Protein AF-A0A0E3PPU1-F1 (afdb_monomer)

Secondary structure (DSSP, 8-state):
-PPPPHHHHHHHHHHHHHH--B-----SSPPPHHHHHHHHHHHHTS---GGGSS-SSS--EEEEEEETT-HHHHHHHHHHHHHHHHHHHHHHHHHHH-HHHHHHTHHHHHHHHHHHHHTS-TTSSSSSEEEEEEE---SS--HHHHHHHHHHHHHHHHHHTT--B---GGGGGGGG-HHHHHHHTS---

Sequence (189 aa):
MSAITPDQQNVLLDKILVERSSHRQFKPEFPPEEDIKGIIHAGLHAPFAAAAMGETENYFREFFVLKKGSKSLRAAASLIFEEVMATASNLERAMERDPELRTYARGFANRLAMIKKMGQVPGVGTAPYFIVVAERKGFPPIEQQALAHCLENMWLKATSLGLGFQLVSITVQMADNPAFCALLGFSPG

InterPro domains:
  IPR000415 Nitroreductase-like [G3DSA:3.40.109.10] (5-189)
  IPR000415 Nitroreductase-like [SSF55469] (15-187)
  IPR029479 Nitroreductase [PF00881] (18-185)
  IPR050627 Nitroreductase/BluB [PTHR23026] (10-185)

Foldseek 3Di:
DDDQDPVNVVVLLVVLVVLQDADQAADQDDDDPVLVVQLQVLLVPFDDDVVQVVDPPDPFKDKDKDFQPDPLLVLLFVLLLVLLVVVLVVLVVVCVVDVVSCVVCVVVNVQSVVCVVVVTQGPRSNYRIDMDMDGDQGVVRCVVVSSVRSVVSSSSSCSSVVHHDHDRPSVVSCLQPQSNCVSVPHGRD

Structure (mmCIF, N/CA/C/O backbone):
data_AF-A0A0E3PPU1-F1
#
_entry.id   AF-A0A0E3PPU1-F1
#
loop_
_atom_site.group_PDB
_atom_site.id
_atom_site.type_symbol
_atom_site.label_atom_id
_atom_site.label_alt_id
_atom_site.label_comp_id
_atom_site.label_asym_id
_atom_site.label_entity_id
_atom_site.label_seq_id
_atom_site.pdbx_PDB_ins_code
_atom_site.Cartn_x
_atom_site.Cartn_y
_atom_site.Cartn_z
_atom_site.occupancy
_atom_site.B_iso_or_equiv
_atom_site.auth_seq_id
_atom_site.auth_comp_id
_atom_site.auth_asym_id
_atom_site.auth_atom_id
_atom_site.pdbx_PDB_model_num
ATOM 1 N N . MET A 1 1 ? -13.526 2.274 35.752 1.00 52.66 1 MET A N 1
ATOM 2 C CA . MET A 1 1 ? -12.638 1.366 34.994 1.00 52.66 1 MET A CA 1
ATOM 3 C C . MET A 1 1 ? -11.277 1.414 35.669 1.00 52.66 1 MET A C 1
ATOM 5 O O . MET A 1 1 ? -10.811 2.519 35.915 1.00 52.66 1 MET A O 1
ATOM 9 N N . SER A 1 2 ? -10.697 0.279 36.067 1.00 71.38 2 SER A N 1
ATOM 10 C CA . SER A 1 2 ? -9.341 0.254 36.639 1.00 71.38 2 SER A CA 1
ATOM 11 C C . SER A 1 2 ? -8.329 0.659 35.567 1.00 71.38 2 SER A C 1
ATOM 13 O O . SER A 1 2 ? -8.445 0.206 34.428 1.00 71.38 2 SER A O 1
ATOM 15 N N . ALA A 1 3 ? -7.364 1.511 35.913 1.00 80.62 3 ALA A N 1
ATOM 16 C CA . ALA A 1 3 ? -6.286 1.872 35.000 1.00 80.62 3 ALA A CA 1
ATOM 17 C C . ALA A 1 3 ? -5.493 0.615 34.603 1.00 80.62 3 ALA A C 1
ATOM 19 O O . ALA A 1 3 ? -5.193 -0.220 35.456 1.00 80.62 3 ALA A O 1
ATOM 20 N N . ILE A 1 4 ? -5.193 0.476 33.312 1.00 82.81 4 ILE A N 1
ATOM 21 C CA . ILE A 1 4 ? -4.370 -0.621 32.791 1.00 82.81 4 ILE A CA 1
ATOM 22 C C . ILE A 1 4 ? -2.946 -0.427 33.326 1.00 82.81 4 ILE A C 1
ATOM 24 O O . ILE A 1 4 ? -2.407 0.678 33.240 1.00 82.81 4 ILE A O 1
ATOM 28 N N . THR A 1 5 ? -2.345 -1.472 33.893 1.00 91.56 5 THR A N 1
ATOM 29 C CA . THR A 1 5 ? -0.960 -1.402 34.383 1.00 91.56 5 THR A CA 1
ATOM 30 C C . THR A 1 5 ? 0.039 -1.416 33.217 1.00 91.56 5 THR A C 1
ATOM 32 O O . THR A 1 5 ? -0.287 -1.934 32.146 1.00 91.56 5 THR A O 1
ATOM 35 N N . PRO A 1 6 ? 1.273 -0.907 33.397 1.00 91.00 6 PRO A N 1
ATOM 36 C CA . PRO A 1 6 ? 2.314 -1.003 32.370 1.00 91.00 6 PRO A CA 1
ATOM 37 C C . PRO A 1 6 ? 2.551 -2.440 31.876 1.00 91.00 6 PRO A C 1
ATOM 39 O O . PRO A 1 6 ? 2.640 -2.670 30.673 1.00 91.00 6 PRO A O 1
ATOM 42 N N . ASP A 1 7 ? 2.542 -3.423 32.781 1.00 92.81 7 ASP A N 1
ATOM 43 C CA . ASP A 1 7 ? 2.707 -4.838 32.419 1.00 92.81 7 ASP A CA 1
ATOM 44 C C . ASP A 1 7 ? 1.564 -5.344 31.530 1.00 92.81 7 ASP A C 1
ATOM 46 O O . ASP A 1 7 ? 1.790 -6.047 30.546 1.00 92.81 7 ASP A O 1
ATOM 50 N N . GLN A 1 8 ? 0.326 -4.947 31.837 1.00 92.12 8 GLN A N 1
ATOM 51 C CA . GLN A 1 8 ? -0.834 -5.290 31.015 1.00 92.12 8 GLN A CA 1
ATOM 52 C C . GLN A 1 8 ? -0.754 -4.641 29.628 1.00 92.12 8 GLN A C 1
ATOM 54 O O . GLN A 1 8 ? -1.112 -5.279 28.640 1.00 92.12 8 GLN A O 1
ATOM 59 N N . GLN A 1 9 ? -0.266 -3.400 29.532 1.00 92.44 9 GLN A N 1
ATOM 60 C CA . GLN A 1 9 ? -0.042 -2.736 28.244 1.00 92.44 9 GLN A CA 1
ATOM 61 C C . GLN A 1 9 ? 1.020 -3.465 27.414 1.00 92.44 9 GLN A C 1
ATOM 63 O O . GLN A 1 9 ? 0.807 -3.681 26.221 1.00 92.44 9 GLN A O 1
ATOM 68 N N . ASN A 1 10 ? 2.120 -3.888 28.043 1.00 94.62 10 ASN A N 1
ATOM 69 C CA . ASN A 1 10 ? 3.193 -4.597 27.353 1.00 94.62 10 ASN A CA 1
ATOM 70 C C . ASN A 1 10 ? 2.726 -5.955 26.807 1.00 94.62 10 ASN A C 1
ATOM 72 O O . ASN A 1 10 ? 2.930 -6.246 25.634 1.00 94.62 10 ASN A O 1
ATOM 76 N N . VAL A 1 11 ? 1.997 -6.741 27.608 1.00 96.44 11 VAL A N 1
ATOM 77 C CA . VAL A 1 11 ? 1.435 -8.032 27.165 1.00 96.44 11 VAL A CA 1
ATOM 78 C C . VAL A 1 11 ? 0.474 -7.863 25.982 1.00 96.44 11 VAL A C 1
ATOM 80 O O . VAL A 1 11 ? 0.468 -8.680 25.059 1.00 96.44 11 VAL A O 1
ATOM 83 N N . LEU A 1 12 ? -0.346 -6.807 25.989 1.00 95.75 12 LEU A N 1
ATOM 84 C CA . LEU A 1 12 ? -1.247 -6.512 24.872 1.00 95.75 12 LEU A CA 1
ATOM 85 C C . LEU A 1 12 ? -0.476 -6.142 23.602 1.00 95.75 12 LEU A C 1
ATOM 87 O O . LEU A 1 12 ? -0.841 -6.599 22.519 1.00 95.75 12 LEU A O 1
ATOM 91 N N . LEU A 1 13 ? 0.582 -5.340 23.729 1.00 96.12 13 LEU A N 1
ATOM 92 C CA . LEU A 1 13 ? 1.433 -4.979 22.600 1.00 96.12 13 LEU A CA 1
ATOM 93 C C . LEU A 1 13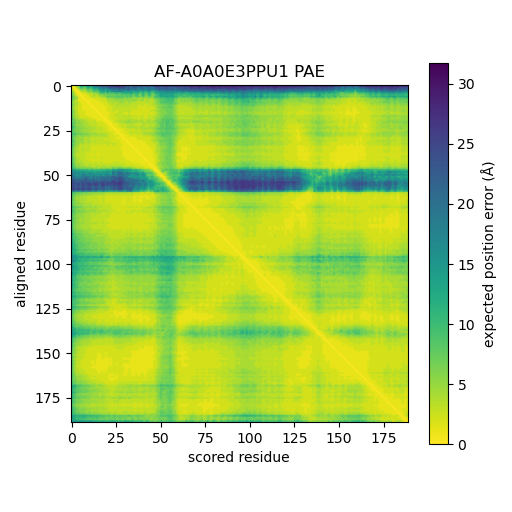 ? 2.139 -6.210 22.018 1.00 96.12 13 LEU A C 1
ATOM 95 O O . LEU A 1 13 ? 2.054 -6.431 20.811 1.00 96.12 13 LEU A O 1
ATOM 99 N N . ASP A 1 14 ? 2.758 -7.038 22.861 1.00 97.44 14 ASP A N 1
ATOM 100 C CA . ASP A 1 14 ? 3.439 -8.270 22.443 1.00 97.44 14 ASP A CA 1
ATOM 101 C C . ASP A 1 14 ? 2.493 -9.192 21.670 1.00 97.44 14 ASP A C 1
ATOM 103 O O . ASP A 1 14 ? 2.838 -9.716 20.607 1.00 97.44 14 ASP A O 1
ATOM 107 N N . LYS A 1 15 ? 1.254 -9.329 22.153 1.00 97.19 15 LYS A N 1
ATOM 108 C CA . LYS A 1 15 ? 0.218 -10.095 21.461 1.00 97.19 15 LYS A CA 1
ATOM 109 C C . LYS A 1 15 ? -0.058 -9.543 20.059 1.00 97.19 15 LYS A C 1
ATOM 111 O O . LYS A 1 15 ? -0.052 -10.309 19.099 1.00 97.19 15 LYS A O 1
ATOM 116 N N . ILE A 1 16 ? -0.272 -8.231 19.926 1.00 97.88 16 ILE A N 1
ATOM 117 C CA . ILE A 1 16 ? -0.548 -7.591 18.627 1.00 97.88 16 ILE A CA 1
ATOM 118 C C . ILE A 1 16 ? 0.629 -7.792 17.665 1.00 97.88 16 ILE A C 1
ATOM 120 O O . ILE A 1 16 ? 0.414 -8.113 16.497 1.00 97.88 16 ILE A O 1
ATOM 124 N N . LEU A 1 17 ? 1.865 -7.637 18.145 1.00 96.94 17 LEU A N 1
ATOM 125 C CA . LEU A 1 17 ? 3.071 -7.799 17.330 1.00 96.94 17 LEU A CA 1
ATOM 126 C C . LEU A 1 17 ? 3.214 -9.224 16.779 1.00 96.94 17 LEU A C 1
ATOM 128 O O . LEU A 1 17 ? 3.618 -9.388 15.627 1.00 96.94 17 LEU A O 1
ATOM 132 N N . VAL A 1 18 ? 2.865 -10.237 17.578 1.00 96.31 18 VAL A N 1
ATOM 133 C CA . VAL A 1 18 ? 2.937 -11.655 17.188 1.00 96.31 18 VAL A CA 1
ATOM 134 C C . VAL A 1 18 ? 1.778 -12.065 16.277 1.00 96.31 18 VAL A C 1
ATOM 136 O O . VAL A 1 18 ? 1.980 -12.829 15.334 1.00 96.31 18 VAL A O 1
ATOM 139 N N . GLU A 1 19 ? 0.564 -11.573 16.531 1.00 96.38 19 GLU A N 1
ATOM 140 C CA . GLU A 1 19 ? -0.623 -11.908 15.731 1.00 96.38 19 GLU A CA 1
ATOM 141 C C . GLU A 1 19 ? -0.640 -11.207 14.364 1.00 96.38 19 GLU A C 1
ATOM 143 O O . GLU A 1 19 ? -1.280 -11.689 13.422 1.00 96.38 19 GLU A O 1
ATOM 148 N N . ARG A 1 20 ? 0.083 -10.088 14.227 1.00 95.06 20 ARG A N 1
ATOM 149 C CA . ARG A 1 20 ? 0.193 -9.335 12.976 1.00 95.06 20 ARG A CA 1
ATOM 150 C C . ARG A 1 20 ? 0.752 -10.224 11.865 1.00 95.06 20 ARG A C 1
ATOM 152 O O . ARG A 1 20 ? 1.915 -10.623 11.868 1.00 95.06 20 ARG A O 1
ATOM 159 N N . SER A 1 21 ? -0.058 -10.461 10.838 1.00 94.38 21 SER A N 1
ATOM 160 C CA . SER A 1 21 ? 0.351 -11.239 9.669 1.00 94.38 21 SER A CA 1
ATOM 161 C C . SER A 1 21 ? -0.197 -10.654 8.369 1.00 94.38 21 SER A C 1
ATOM 163 O O . SER A 1 21 ? -1.103 -9.819 8.365 1.00 94.38 21 SER A O 1
ATOM 165 N N . SER A 1 22 ? 0.410 -11.028 7.236 1.00 92.62 22 SER A N 1
ATOM 166 C CA . SER A 1 22 ? -0.055 -10.595 5.911 1.00 92.62 22 SER A CA 1
ATOM 167 C C . SER A 1 22 ? -1.212 -11.471 5.457 1.00 92.62 22 SER A C 1
ATOM 169 O O . SER A 1 22 ? -1.003 -12.611 5.030 1.00 92.62 22 SER A O 1
ATOM 171 N N . HIS A 1 23 ? -2.419 -10.918 5.471 1.00 93.50 23 HIS A N 1
ATOM 172 C CA . HIS A 1 23 ? -3.605 -11.608 4.977 1.00 93.50 23 HIS A CA 1
ATOM 173 C C . HIS A 1 23 ? -3.721 -11.419 3.463 1.00 93.50 23 HIS A C 1
ATOM 175 O O . HIS A 1 23 ? -3.513 -10.327 2.953 1.00 93.50 23 HIS A O 1
ATOM 181 N N . ARG A 1 24 ? -4.020 -12.488 2.719 1.00 91.56 24 ARG A N 1
ATOM 182 C CA . ARG A 1 24 ? -4.156 -12.446 1.243 1.00 91.56 24 ARG A CA 1
ATOM 183 C C . ARG A 1 24 ? -5.519 -12.920 0.746 1.00 91.56 24 ARG A C 1
ATOM 185 O O . ARG A 1 24 ? -5.769 -12.964 -0.454 1.00 91.56 24 ARG A O 1
ATOM 192 N N . GLN A 1 25 ? -6.390 -13.292 1.675 1.00 92.56 25 GLN A N 1
ATOM 193 C CA . GLN A 1 25 ? -7.774 -13.661 1.430 1.00 92.56 25 GLN A CA 1
ATOM 194 C C . GLN A 1 25 ? -8.627 -12.872 2.411 1.00 92.56 25 GLN A C 1
ATOM 196 O O . GLN A 1 25 ? -8.319 -12.814 3.601 1.00 92.56 25 GLN A O 1
ATOM 201 N N . PHE A 1 26 ? -9.673 -12.248 1.889 1.00 94.81 26 PHE A N 1
ATOM 202 C CA . PHE A 1 26 ? -10.530 -11.347 2.638 1.00 94.81 26 PHE A CA 1
ATOM 203 C C . PHE A 1 26 ? -11.970 -11.777 2.449 1.00 94.81 26 PHE A C 1
ATOM 205 O O . PHE A 1 26 ? -12.378 -12.134 1.340 1.00 94.81 26 PHE A O 1
ATOM 212 N N . LYS A 1 27 ? -12.735 -11.726 3.536 1.00 95.00 27 LYS A N 1
ATOM 213 C CA . LYS A 1 27 ? -14.174 -11.924 3.455 1.00 95.00 27 LYS A CA 1
ATOM 214 C C . LYS A 1 27 ? -14.830 -10.721 2.747 1.00 95.00 27 LYS A C 1
ATOM 216 O O . LYS A 1 27 ? -14.224 -9.644 2.700 1.00 95.00 27 LYS A O 1
ATOM 221 N N . PRO A 1 28 ? -16.010 -10.888 2.127 1.00 93.94 28 PRO A N 1
ATOM 222 C CA . PRO A 1 28 ? -16.649 -9.814 1.371 1.00 93.94 28 PRO A CA 1
ATOM 223 C C . PRO A 1 28 ? -17.305 -8.748 2.258 1.00 93.94 28 PRO A C 1
ATOM 225 O O . PRO A 1 28 ? -17.619 -7.673 1.746 1.00 93.94 28 PRO A O 1
ATOM 228 N N . GLU A 1 29 ? -17.531 -9.024 3.545 1.00 96.31 29 GLU A N 1
ATOM 229 C CA . GLU A 1 29 ? -18.193 -8.092 4.452 1.00 96.31 29 GLU A CA 1
ATOM 230 C C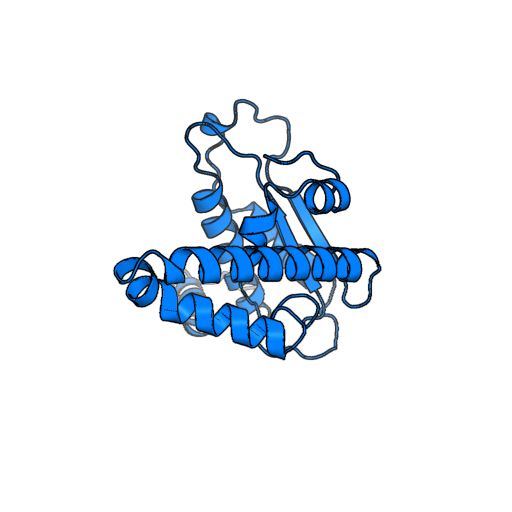 . GLU A 1 29 ? -17.316 -6.866 4.712 1.00 96.31 29 GLU A C 1
ATOM 232 O O . GLU A 1 29 ? -16.117 -6.967 4.978 1.00 96.31 29 GLU A O 1
ATOM 237 N N . PHE A 1 30 ? -17.931 -5.688 4.647 1.00 97.31 30 PHE A N 1
ATOM 238 C CA . PHE A 1 30 ? -17.247 -4.445 4.965 1.00 97.31 30 PHE A CA 1
ATOM 239 C C . PHE A 1 30 ? -17.131 -4.301 6.486 1.00 97.31 30 PHE A C 1
ATOM 241 O O . PHE A 1 30 ? -18.153 -4.404 7.169 1.00 97.31 30 PHE A O 1
ATOM 248 N N . PRO A 1 31 ? -15.931 -4.026 7.029 1.00 97.19 31 PRO A N 1
ATOM 249 C CA . PRO A 1 31 ? -15.815 -3.631 8.424 1.00 97.19 31 PRO A CA 1
ATOM 250 C C . PRO A 1 31 ? -16.541 -2.296 8.672 1.00 97.19 31 PRO A C 1
ATOM 252 O O . PRO A 1 31 ? -16.720 -1.508 7.728 1.00 97.19 31 PRO A O 1
ATOM 255 N N . PRO A 1 32 ? -16.942 -2.027 9.928 1.00 97.50 32 PRO A N 1
ATOM 256 C CA . PRO A 1 32 ? -17.478 -0.739 10.349 1.00 97.50 32 PRO A CA 1
ATOM 257 C C . PRO A 1 32 ? -16.617 0.437 9.879 1.00 97.50 32 PRO A C 1
ATOM 259 O O . PRO A 1 32 ? -15.389 0.377 9.880 1.00 97.50 32 PRO A O 1
ATOM 262 N N . GLU A 1 33 ? -17.258 1.543 9.503 1.00 96.38 33 GLU A N 1
ATOM 263 C CA . GLU A 1 33 ? -16.537 2.739 9.052 1.00 96.38 33 GLU A CA 1
ATOM 264 C C . GLU A 1 33 ? -15.619 3.309 10.145 1.00 96.38 33 GLU A C 1
ATOM 266 O O . GLU A 1 33 ? -14.515 3.762 9.852 1.00 96.38 33 GLU A O 1
ATOM 271 N N . GLU A 1 34 ? -16.042 3.220 11.407 1.00 97.75 34 GLU A N 1
ATOM 272 C CA . GLU A 1 34 ? -15.254 3.651 12.566 1.00 97.75 34 GLU A CA 1
ATOM 273 C C . GLU A 1 34 ? -13.958 2.847 12.734 1.00 97.75 34 GLU A C 1
ATOM 275 O O . GLU A 1 34 ? -12.934 3.411 13.120 1.00 97.75 34 GLU A O 1
ATOM 280 N N . ASP A 1 35 ? -13.948 1.568 12.352 1.00 98.25 35 ASP A N 1
ATOM 281 C CA . ASP A 1 35 ? -12.727 0.758 12.364 1.00 98.25 35 ASP A CA 1
ATOM 282 C C . ASP A 1 35 ? -11.739 1.251 11.301 1.00 98.25 35 ASP A C 1
ATOM 284 O O . ASP A 1 35 ? -10.543 1.384 11.569 1.00 98.25 35 ASP A O 1
ATOM 288 N N . ILE A 1 36 ? -12.236 1.602 10.108 1.00 98.25 36 ILE A N 1
ATOM 289 C CA . ILE A 1 36 ? -11.414 2.174 9.032 1.00 98.25 36 ILE A CA 1
ATOM 290 C C . ILE A 1 36 ? -10.860 3.543 9.431 1.00 98.25 36 ILE A C 1
ATOM 292 O O . ILE A 1 36 ? -9.666 3.791 9.252 1.00 98.25 36 ILE A O 1
ATOM 296 N N . LYS A 1 37 ? -11.683 4.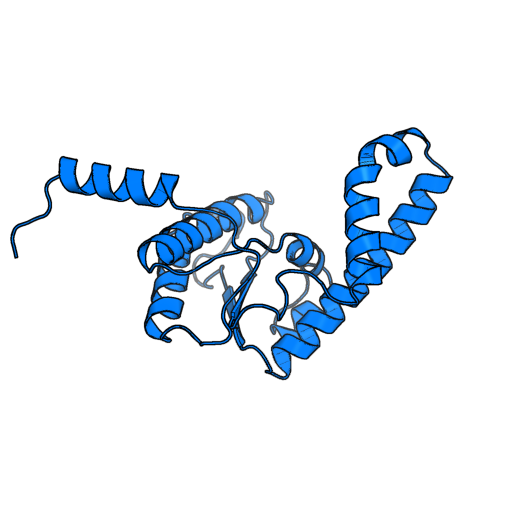412 10.030 1.00 97.69 37 LYS A N 1
ATOM 297 C CA . LYS A 1 37 ? -11.225 5.693 10.593 1.00 97.69 37 LYS A CA 1
ATOM 298 C C . LYS A 1 37 ? -10.171 5.476 11.673 1.00 97.69 37 LYS A C 1
ATOM 300 O O . LYS A 1 37 ? -9.146 6.148 11.662 1.00 97.69 37 LYS A O 1
ATOM 305 N N . GLY A 1 38 ? -10.378 4.502 12.559 1.00 97.75 38 GLY A N 1
ATOM 306 C CA . GLY A 1 38 ? -9.420 4.133 13.596 1.00 97.75 38 GLY A CA 1
ATOM 307 C C . GLY A 1 38 ? -8.067 3.701 13.028 1.00 97.75 38 GLY A C 1
ATOM 308 O O . GLY A 1 38 ? -7.033 4.121 13.546 1.00 97.75 38 GLY A O 1
ATOM 309 N N . ILE A 1 39 ? -8.062 2.908 11.951 1.00 98.44 39 ILE A N 1
ATOM 310 C CA . ILE A 1 39 ? -6.843 2.512 11.228 1.00 98.44 39 ILE A CA 1
ATOM 311 C C . ILE A 1 39 ? -6.140 3.739 10.637 1.00 98.44 39 ILE A C 1
ATOM 313 O O . ILE A 1 39 ? -4.938 3.900 10.838 1.00 98.44 39 ILE A O 1
ATOM 317 N N . ILE A 1 40 ? -6.876 4.621 9.955 1.00 97.38 40 ILE A N 1
ATOM 318 C CA . ILE A 1 40 ? -6.320 5.852 9.370 1.00 97.38 40 ILE A CA 1
ATOM 319 C C . ILE A 1 40 ? -5.720 6.741 10.462 1.00 97.38 40 ILE A C 1
ATOM 321 O O . ILE A 1 40 ? -4.570 7.155 10.344 1.00 97.38 40 ILE A O 1
ATOM 325 N N . HIS A 1 41 ? -6.441 6.965 11.563 1.00 95.69 41 HIS A N 1
ATOM 326 C CA . HIS A 1 41 ? -5.952 7.746 12.700 1.00 95.69 41 HIS A CA 1
ATOM 327 C C . HIS A 1 41 ? -4.666 7.164 13.301 1.00 95.69 41 HIS A C 1
ATOM 329 O O . HIS A 1 41 ? -3.751 7.919 13.616 1.00 95.69 41 HIS A O 1
ATOM 335 N N . ALA A 1 42 ? -4.534 5.838 13.405 1.00 96.75 42 ALA A N 1
ATOM 336 C CA . ALA A 1 42 ? -3.274 5.229 13.836 1.00 96.75 42 ALA A CA 1
ATOM 337 C C . ALA A 1 42 ? -2.116 5.573 12.881 1.00 96.75 42 ALA A C 1
ATOM 339 O O . ALA A 1 42 ? -1.022 5.924 13.332 1.00 96.75 42 ALA A O 1
ATOM 340 N N . GLY A 1 43 ? -2.369 5.546 11.569 1.00 95.31 43 GLY A N 1
ATOM 341 C CA . GLY A 1 43 ? -1.416 5.989 10.552 1.00 95.31 43 GLY A CA 1
ATOM 342 C C . GLY A 1 43 ? -1.037 7.471 10.666 1.00 95.31 43 GLY A C 1
ATOM 343 O O . GLY A 1 43 ? 0.111 7.827 10.402 1.00 95.31 43 GLY A O 1
ATOM 344 N N . LEU A 1 44 ? -1.956 8.337 11.101 1.00 91.00 44 LEU A N 1
ATOM 345 C CA . LEU A 1 44 ? -1.691 9.765 11.337 1.00 91.00 44 LEU A CA 1
ATOM 346 C C . LEU A 1 44 ? -0.744 10.023 12.509 1.00 91.00 44 LEU A C 1
ATOM 348 O O . LEU A 1 44 ? -0.021 11.013 12.497 1.00 91.00 44 LEU A O 1
ATOM 352 N N . HIS A 1 45 ? -0.703 9.126 13.492 1.00 90.75 45 HIS A N 1
ATOM 353 C CA . HIS A 1 45 ? 0.221 9.235 14.622 1.00 90.75 45 HIS A CA 1
ATOM 354 C C . HIS A 1 45 ? 1.664 8.839 14.283 1.00 90.75 45 HIS A C 1
ATOM 356 O O . HIS A 1 45 ? 2.547 8.994 15.126 1.00 90.75 45 HIS A O 1
ATOM 362 N N . ALA A 1 46 ? 1.924 8.306 13.086 1.00 91.25 46 ALA A N 1
ATOM 363 C CA . ALA A 1 46 ? 3.280 7.956 12.691 1.00 91.25 46 ALA A CA 1
ATOM 364 C C . ALA A 1 46 ? 4.140 9.210 12.475 1.00 91.25 46 ALA A C 1
ATOM 366 O O . ALA A 1 46 ? 3.650 10.184 11.890 1.00 91.25 46 ALA A O 1
ATOM 367 N N . PRO A 1 47 ? 5.423 9.175 12.886 1.00 83.25 47 PRO A N 1
ATOM 368 C CA . PRO A 1 47 ? 6.334 10.293 12.704 1.00 83.25 47 PRO A CA 1
ATOM 369 C C . PRO A 1 47 ? 6.497 10.648 11.223 1.00 83.25 47 PRO A C 1
ATOM 371 O O . PRO A 1 47 ? 6.305 9.829 10.321 1.00 83.25 47 PRO A O 1
ATOM 374 N N . PHE A 1 48 ? 6.880 11.897 10.994 1.00 75.12 48 PHE A N 1
ATOM 375 C CA . PHE A 1 48 ? 7.154 12.454 9.680 1.00 75.12 48 PHE A CA 1
ATOM 376 C C . PHE A 1 48 ? 8.278 13.471 9.795 1.00 75.12 48 PHE A C 1
ATOM 378 O O . PHE A 1 48 ? 8.335 14.218 10.774 1.00 75.12 48 PHE A O 1
ATOM 385 N N . ALA A 1 49 ? 9.170 13.526 8.807 1.00 65.56 49 ALA A N 1
ATOM 386 C CA . ALA A 1 49 ? 10.239 14.516 8.820 1.00 65.56 49 ALA A CA 1
ATOM 387 C C . ALA A 1 49 ? 9.841 15.764 8.025 1.00 65.56 49 ALA A C 1
ATOM 389 O O . ALA A 1 49 ? 10.270 16.001 6.898 1.00 65.56 49 ALA A O 1
ATOM 390 N N . ALA A 1 50 ? 9.051 16.601 8.700 1.00 63.53 50 ALA A N 1
ATOM 391 C CA . ALA A 1 50 ? 8.565 17.891 8.213 1.00 63.53 50 ALA A CA 1
ATOM 392 C C . ALA A 1 50 ? 9.668 18.811 7.666 1.00 63.53 50 ALA A C 1
ATOM 394 O O . ALA A 1 50 ? 9.430 19.570 6.731 1.00 63.53 50 ALA A O 1
ATOM 395 N N . ALA A 1 51 ? 10.893 18.699 8.187 1.00 59.34 51 ALA A N 1
ATOM 396 C CA . ALA A 1 51 ? 12.037 19.474 7.712 1.00 59.34 51 ALA A CA 1
ATOM 397 C C . ALA A 1 51 ? 12.410 19.197 6.241 1.00 59.34 51 ALA A C 1
ATOM 399 O O . ALA A 1 51 ? 12.935 20.087 5.582 1.00 59.34 51 ALA A O 1
ATOM 400 N N . ALA A 1 52 ? 12.121 18.002 5.710 1.00 58.12 52 ALA A N 1
ATOM 401 C CA . ALA A 1 52 ? 12.408 17.645 4.315 1.00 58.12 52 ALA A CA 1
ATOM 402 C C . ALA A 1 52 ? 11.357 18.176 3.318 1.00 58.12 52 ALA A C 1
ATOM 404 O O . ALA A 1 52 ? 11.526 18.029 2.108 1.00 58.12 52 ALA A O 1
ATOM 405 N N . MET A 1 53 ? 10.268 18.762 3.827 1.00 56.94 53 MET A N 1
ATOM 406 C CA . MET A 1 53 ? 9.047 19.066 3.074 1.00 56.94 53 MET A CA 1
ATOM 407 C C . MET A 1 53 ? 8.682 20.557 3.057 1.00 56.94 53 MET A C 1
ATOM 409 O O . MET A 1 53 ? 7.719 20.942 2.401 1.00 56.94 53 MET A O 1
ATOM 413 N N . GLY A 1 54 ? 9.481 21.406 3.717 1.00 51.53 54 GLY A N 1
ATOM 414 C CA . GLY A 1 54 ? 9.481 22.868 3.568 1.00 51.53 54 GLY A CA 1
ATOM 415 C C . GLY A 1 54 ? 8.301 23.625 4.191 1.00 51.53 54 GLY A C 1
ATOM 416 O O . GLY A 1 54 ? 8.484 24.771 4.591 1.00 51.53 54 GLY A O 1
ATOM 417 N N . GLU A 1 55 ? 7.128 23.005 4.334 1.00 55.97 55 GLU A N 1
ATOM 418 C CA . GLU A 1 55 ? 5.915 23.638 4.866 1.00 55.97 55 GLU A CA 1
ATOM 419 C C . GLU A 1 55 ? 5.168 22.709 5.836 1.00 55.97 55 GLU A C 1
ATOM 421 O O . GLU A 1 55 ? 4.953 21.530 5.562 1.00 55.97 55 GLU A O 1
ATOM 426 N N . THR A 1 56 ? 4.752 23.249 6.985 1.00 53.34 56 THR A N 1
ATOM 427 C CA . THR A 1 56 ? 3.969 22.537 8.016 1.00 53.34 56 THR A CA 1
ATOM 428 C C . THR A 1 56 ? 2.465 22.786 7.916 1.00 53.34 56 THR A C 1
ATOM 430 O O . THR A 1 56 ? 1.699 22.157 8.643 1.00 53.34 56 THR A O 1
ATOM 433 N N . GLU A 1 57 ? 2.035 23.725 7.069 1.00 54.56 57 GLU A N 1
ATOM 434 C CA . GLU A 1 57 ? 0.636 24.177 7.012 1.00 54.56 57 GLU A CA 1
ATOM 435 C C . GLU A 1 57 ? -0.245 23.321 6.096 1.00 54.56 57 GLU A C 1
ATOM 437 O O . GLU A 1 57 ? -1.452 23.230 6.313 1.00 54.56 57 GLU A O 1
ATOM 442 N N . ASN A 1 58 ? 0.350 22.622 5.129 1.00 55.41 58 ASN A N 1
ATOM 443 C CA . ASN A 1 58 ? -0.357 21.665 4.290 1.00 55.41 58 ASN A CA 1
ATOM 444 C C . ASN A 1 58 ? -0.105 20.257 4.823 1.00 55.41 58 ASN A C 1
ATOM 446 O O . ASN A 1 58 ? 1.019 19.758 4.812 1.00 55.41 58 ASN A O 1
ATOM 450 N N . TYR A 1 59 ? -1.165 19.627 5.321 1.00 57.47 59 TYR A N 1
ATOM 451 C CA . TYR A 1 59 ? -1.141 18.245 5.783 1.00 57.47 59 TYR A CA 1
ATOM 452 C C . TYR A 1 59 ? -0.534 17.352 4.687 1.00 57.47 59 TYR A C 1
ATOM 454 O O . TYR A 1 59 ? -1.086 17.228 3.601 1.00 57.47 59 TYR A O 1
ATOM 462 N N . PHE A 1 60 ? 0.646 16.789 4.949 1.00 73.44 60 PHE A N 1
ATOM 463 C CA . PHE A 1 60 ? 1.497 16.174 3.921 1.00 73.44 60 PHE A CA 1
ATOM 464 C C . PHE A 1 60 ? 1.044 14.770 3.499 1.00 73.44 60 PHE A C 1
ATOM 466 O O . PHE A 1 60 ? 1.409 14.307 2.418 1.00 73.44 60 PHE A O 1
ATOM 473 N N . ARG A 1 61 ? 0.309 14.078 4.381 1.00 87.69 61 ARG A N 1
ATOM 474 C CA . ARG A 1 61 ? -0.107 12.687 4.204 1.00 87.69 61 ARG A CA 1
ATOM 475 C C . ARG A 1 61 ? -1.583 12.615 3.881 1.00 87.69 61 ARG A C 1
ATOM 477 O O . ARG A 1 61 ? -2.426 12.972 4.705 1.00 87.69 61 ARG A O 1
ATOM 484 N N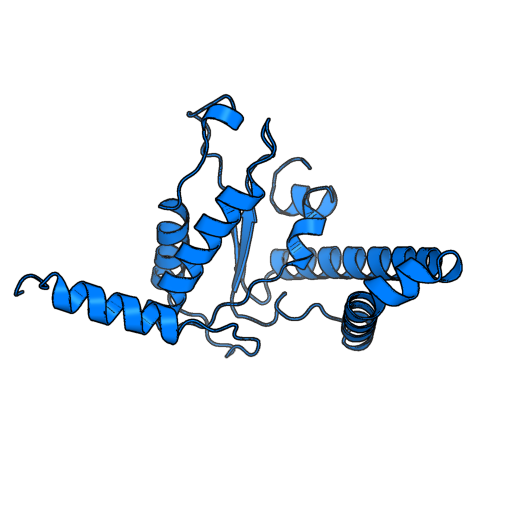 . GLU A 1 62 ? -1.885 12.068 2.719 1.00 90.38 62 GLU A N 1
ATOM 485 C CA . GLU A 1 62 ? -3.249 11.895 2.240 1.00 90.38 62 GLU A CA 1
ATOM 486 C C . GLU A 1 62 ? -3.625 10.410 2.214 1.00 90.38 62 GLU A C 1
ATOM 488 O O . GLU A 1 62 ? -2.818 9.544 1.867 1.00 90.38 62 GLU A O 1
ATOM 493 N N . PHE A 1 63 ? -4.865 10.107 2.609 1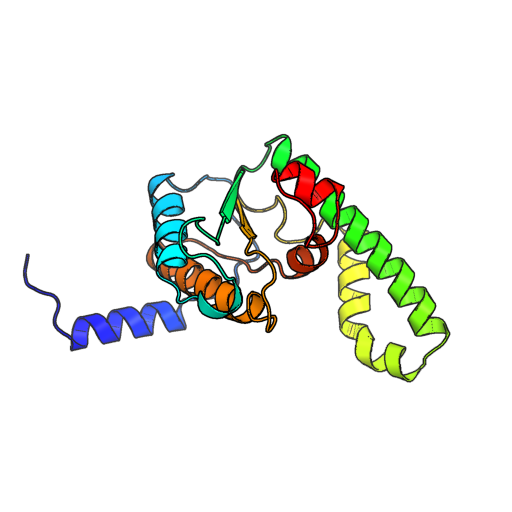.00 94.88 63 PHE A N 1
ATOM 494 C CA . PHE A 1 63 ? -5.404 8.748 2.662 1.00 94.88 63 PHE A CA 1
ATOM 495 C C . PHE A 1 63 ? -6.611 8.646 1.740 1.00 94.88 63 PHE A C 1
ATOM 497 O O . PHE A 1 63 ? -7.633 9.299 1.955 1.00 94.88 63 PHE A O 1
ATOM 504 N N . PHE A 1 64 ? -6.531 7.759 0.757 1.00 96.12 64 PHE A N 1
ATOM 505 C CA . PHE A 1 64 ? -7.602 7.516 -0.199 1.00 96.12 64 PHE A CA 1
ATOM 506 C C . PHE A 1 64 ? -8.213 6.151 0.057 1.00 96.12 64 PHE A C 1
ATOM 508 O O . PHE A 1 64 ? -7.575 5.118 -0.141 1.00 96.12 64 PHE A O 1
ATOM 515 N N . VAL A 1 65 ? -9.471 6.142 0.488 1.00 97.38 65 VAL A N 1
ATOM 516 C CA . VAL A 1 65 ? -10.206 4.916 0.807 1.00 97.38 65 VAL A CA 1
ATOM 517 C C . VAL A 1 65 ? -11.072 4.516 -0.383 1.00 97.38 65 VAL A C 1
ATOM 519 O O . VAL A 1 65 ? -12.126 5.100 -0.638 1.00 97.38 65 VAL A O 1
ATOM 522 N N . LEU A 1 66 ? -10.649 3.489 -1.116 1.00 97.69 66 LEU A N 1
ATOM 523 C CA . LEU A 1 66 ? -11.368 2.979 -2.280 1.00 97.69 66 LEU A CA 1
ATOM 524 C C . LEU A 1 66 ? -12.187 1.738 -1.894 1.00 97.69 66 LEU A C 1
ATOM 526 O O . LEU A 1 66 ? -11.641 0.696 -1.529 1.00 97.69 66 LEU A O 1
ATOM 530 N N . LYS A 1 67 ? -13.518 1.846 -1.976 1.00 97.19 67 LYS A N 1
ATOM 531 C CA . LYS A 1 67 ? -14.455 0.751 -1.666 1.00 97.19 67 LYS A CA 1
ATOM 532 C C . LYS A 1 67 ? -14.510 -0.282 -2.790 1.00 97.19 67 LYS A C 1
ATOM 534 O O . LYS A 1 67 ? -14.578 0.071 -3.970 1.00 97.19 67 LYS A O 1
ATOM 539 N N . LYS A 1 68 ? -14.570 -1.565 -2.432 1.00 96.38 68 LYS A N 1
ATOM 540 C CA . LYS A 1 68 ? -14.780 -2.660 -3.385 1.00 96.38 68 LYS A CA 1
ATOM 541 C C . LYS A 1 68 ? -16.020 -2.413 -4.240 1.00 96.38 68 LYS A C 1
ATOM 543 O O . LYS A 1 68 ? -17.086 -2.083 -3.731 1.00 96.38 68 LYS A O 1
ATOM 548 N N . GLY A 1 69 ? -15.864 -2.555 -5.555 1.00 94.81 69 GLY A N 1
ATOM 549 C CA . GLY A 1 69 ? -16.938 -2.317 -6.522 1.00 94.81 69 GLY A CA 1
ATOM 550 C C . GLY A 1 69 ? -17.200 -0.843 -6.859 1.00 94.81 69 GLY A C 1
ATOM 551 O O . GLY A 1 69 ? -18.084 -0.571 -7.675 1.00 94.81 69 GLY A O 1
ATOM 552 N N . SER A 1 70 ? -16.445 0.116 -6.313 1.00 97.38 70 SER A N 1
ATOM 553 C CA . SER A 1 70 ? -16.549 1.514 -6.741 1.00 97.38 70 SER A CA 1
ATOM 554 C C . SER A 1 70 ? -15.954 1.726 -8.141 1.00 97.38 70 SER A C 1
ATOM 556 O O . SER A 1 70 ? -15.123 0.948 -8.621 1.00 97.38 70 SER A O 1
ATOM 558 N N . LYS A 1 71 ? -16.370 2.808 -8.817 1.00 97.31 71 LYS A N 1
ATOM 559 C CA . LYS A 1 71 ? -15.753 3.229 -10.088 1.00 97.31 71 LYS A CA 1
ATOM 560 C C . LYS A 1 71 ? -14.272 3.572 -9.900 1.00 97.31 71 LYS A C 1
ATOM 562 O O . LYS A 1 71 ? -13.463 3.175 -10.730 1.00 97.31 71 LYS A O 1
ATOM 567 N N . SER A 1 72 ? -13.930 4.235 -8.794 1.00 96.81 72 SER A N 1
ATOM 568 C CA . SER A 1 72 ? -12.554 4.618 -8.472 1.00 96.81 72 SER A CA 1
ATOM 569 C C . SER A 1 72 ? -11.646 3.411 -8.249 1.00 96.81 72 SER A C 1
ATOM 571 O O . SER A 1 72 ? -10.556 3.378 -8.805 1.00 96.81 72 SER A O 1
ATOM 573 N N . LEU A 1 73 ? -12.097 2.376 -7.528 1.00 97.56 73 LEU A N 1
ATOM 574 C CA . LEU A 1 73 ? -11.280 1.179 -7.328 1.00 97.56 73 LEU A CA 1
ATOM 575 C C . LEU A 1 73 ? -11.097 0.388 -8.621 1.00 97.56 73 LEU A C 1
ATOM 577 O O . LEU A 1 73 ? -10.016 -0.135 -8.858 1.00 97.56 73 LEU A O 1
ATOM 581 N N . ARG A 1 74 ? -12.127 0.308 -9.473 1.00 97.50 74 ARG A N 1
ATOM 582 C CA . ARG A 1 74 ? -11.981 -0.319 -10.795 1.00 97.50 74 ARG A CA 1
ATOM 583 C C . ARG A 1 74 ? -10.956 0.416 -11.654 1.00 97.50 74 ARG A C 1
ATOM 585 O O . ARG A 1 74 ? -10.088 -0.236 -12.214 1.00 97.50 74 ARG A O 1
ATOM 592 N N . ALA A 1 75 ? -11.029 1.747 -11.707 1.00 97.69 75 ALA A N 1
ATOM 593 C CA . ALA A 1 75 ? -10.065 2.560 -12.443 1.00 97.69 75 ALA A CA 1
ATOM 594 C C . ALA A 1 75 ? -8.639 2.386 -11.894 1.00 97.69 75 ALA A C 1
ATOM 596 O O . ALA A 1 75 ? -7.724 2.097 -12.659 1.00 97.69 75 ALA A O 1
ATOM 597 N N . ALA A 1 76 ? -8.464 2.463 -10.570 1.00 97.44 76 ALA A N 1
ATOM 598 C CA . ALA A 1 76 ? -7.179 2.223 -9.915 1.00 97.44 76 ALA A CA 1
ATOM 599 C C . ALA A 1 76 ? -6.632 0.821 -10.229 1.00 97.44 76 ALA A C 1
ATOM 601 O O . ALA A 1 76 ? -5.464 0.680 -10.575 1.00 97.44 76 ALA A O 1
ATOM 602 N N . ALA A 1 77 ? -7.473 -0.214 -10.152 1.00 97.06 77 ALA A N 1
ATOM 603 C CA . ALA A 1 77 ? -7.077 -1.588 -10.441 1.00 97.06 77 ALA A CA 1
ATOM 604 C C . ALA A 1 77 ? -6.628 -1.776 -11.894 1.00 97.06 77 ALA A C 1
ATOM 606 O O . ALA A 1 77 ? -5.619 -2.440 -12.125 1.00 97.06 77 ALA A O 1
ATOM 607 N N . SER A 1 78 ? -7.340 -1.175 -12.852 1.00 96.94 78 SER A N 1
ATOM 608 C CA . SER A 1 78 ? -6.951 -1.185 -14.265 1.00 96.94 78 SER A CA 1
ATOM 609 C C . SER A 1 78 ? -5.596 -0.513 -14.478 1.00 96.94 78 SER A C 1
ATOM 611 O O . SER A 1 78 ? -4.709 -1.135 -15.052 1.00 96.94 78 SER A O 1
ATOM 613 N N . LEU A 1 79 ? -5.396 0.692 -13.934 1.00 97.50 79 LEU A N 1
ATOM 614 C CA . LEU A 1 79 ? -4.136 1.433 -14.066 1.00 97.50 79 LEU A CA 1
ATOM 615 C C . LEU A 1 79 ? -2.949 0.684 -13.444 1.00 97.50 79 LEU A C 1
ATOM 617 O O . LEU A 1 79 ? -1.898 0.566 -14.066 1.00 97.50 79 LEU A O 1
ATOM 621 N N . ILE A 1 80 ? -3.120 0.123 -12.242 1.00 96.81 80 ILE A N 1
ATOM 622 C CA . ILE A 1 80 ? -2.067 -0.668 -11.587 1.00 96.81 80 ILE A CA 1
ATOM 623 C C . ILE A 1 80 ? -1.757 -1.930 -12.404 1.00 96.81 80 ILE A C 1
ATOM 625 O O . ILE A 1 80 ? -0.598 -2.323 -12.528 1.00 96.81 80 ILE A O 1
ATOM 629 N N . PHE A 1 81 ? -2.774 -2.590 -12.963 1.00 96.38 81 PHE A N 1
ATOM 630 C CA . PHE A 1 81 ? -2.558 -3.770 -13.795 1.00 96.38 81 PHE A CA 1
ATOM 631 C C . PHE A 1 81 ? -1.820 -3.426 -15.097 1.00 96.38 81 PHE A C 1
ATOM 633 O O . PHE A 1 81 ? -0.908 -4.152 -15.484 1.00 96.38 81 PHE A O 1
ATOM 640 N N . GLU A 1 82 ? -2.153 -2.311 -15.745 1.00 95.81 82 GLU A N 1
ATOM 641 C CA . GLU A 1 82 ? -1.441 -1.815 -16.929 1.00 95.81 82 GLU A CA 1
ATOM 642 C C . GLU A 1 82 ? 0.037 -1.519 -16.625 1.00 95.81 82 GLU A C 1
ATOM 644 O O . GLU A 1 82 ? 0.913 -1.977 -17.363 1.00 95.81 82 GLU A O 1
ATOM 649 N N . GLU A 1 83 ? 0.329 -0.860 -15.500 1.00 95.06 83 GLU A N 1
ATOM 650 C CA . GLU A 1 83 ? 1.700 -0.580 -15.046 1.00 95.06 83 GLU A CA 1
ATOM 651 C C . GLU A 1 83 ? 2.498 -1.871 -14.794 1.00 95.06 83 GLU A C 1
ATOM 653 O O . GLU A 1 83 ? 3.655 -2.008 -15.204 1.00 95.06 83 GLU A O 1
ATOM 658 N N . VAL A 1 84 ? 1.858 -2.879 -14.189 1.00 94.06 84 VAL A N 1
ATOM 659 C CA . VAL A 1 84 ? 2.443 -4.218 -14.006 1.00 94.06 84 VAL A CA 1
ATOM 660 C C . VAL A 1 84 ? 2.799 -4.855 -15.346 1.00 94.06 84 VAL A C 1
ATOM 662 O O . VAL A 1 84 ? 3.877 -5.437 -15.486 1.00 94.06 84 VAL A O 1
ATOM 665 N N . MET A 1 85 ? 1.914 -4.753 -16.336 1.00 94.88 85 MET A N 1
ATOM 666 C CA . MET A 1 85 ? 2.126 -5.331 -17.661 1.00 94.88 85 MET A CA 1
ATOM 667 C C . MET A 1 85 ? 3.255 -4.623 -18.418 1.00 94.88 85 MET A C 1
ATOM 669 O O . MET A 1 85 ? 4.080 -5.293 -19.048 1.00 94.88 85 MET A O 1
ATOM 673 N N . ALA A 1 86 ? 3.337 -3.295 -18.311 1.00 94.00 86 ALA A N 1
ATOM 674 C CA . ALA A 1 86 ? 4.441 -2.510 -18.853 1.00 94.00 86 ALA A CA 1
ATOM 675 C C . ALA A 1 86 ? 5.772 -2.888 -18.182 1.00 94.00 86 ALA A C 1
ATOM 677 O O . ALA A 1 86 ? 6.750 -3.194 -18.868 1.00 94.00 86 ALA A O 1
ATOM 678 N N . THR A 1 87 ? 5.788 -2.971 -16.849 1.00 92.69 87 THR A N 1
ATOM 679 C CA . THR A 1 87 ? 6.957 -3.392 -16.065 1.00 92.69 87 THR A CA 1
ATOM 680 C C . THR A 1 87 ? 7.418 -4.797 -16.451 1.00 92.69 87 THR A C 1
ATOM 682 O O . THR A 1 87 ? 8.613 -5.017 -16.648 1.00 92.69 87 THR A O 1
ATOM 685 N N . ALA A 1 88 ? 6.490 -5.744 -16.615 1.00 93.06 88 ALA A N 1
ATOM 686 C CA . ALA A 1 88 ? 6.801 -7.113 -17.020 1.00 93.06 88 ALA A CA 1
ATOM 687 C C . ALA A 1 88 ? 7.475 -7.161 -18.397 1.00 93.06 88 ALA A C 1
ATOM 689 O O . ALA A 1 88 ? 8.521 -7.786 -18.545 1.00 93.06 88 ALA A O 1
ATOM 690 N N . SER A 1 89 ? 6.920 -6.441 -19.376 1.00 94.44 89 SER A N 1
ATOM 691 C CA . SER A 1 89 ? 7.478 -6.347 -20.731 1.00 94.44 89 SER A CA 1
ATOM 692 C C . SER A 1 89 ? 8.864 -5.689 -20.752 1.00 94.44 89 SER A C 1
ATOM 694 O O . SER A 1 89 ? 9.772 -6.127 -21.461 1.00 94.44 89 SER A O 1
ATOM 696 N N . ASN A 1 90 ? 9.065 -4.639 -19.950 1.00 93.50 90 ASN A N 1
ATOM 697 C CA . ASN A 1 90 ? 10.363 -3.972 -19.824 1.00 93.50 90 ASN A CA 1
ATOM 698 C C . ASN A 1 90 ? 11.410 -4.899 -19.200 1.00 93.50 90 ASN A C 1
ATOM 700 O O . ASN A 1 90 ? 12.537 -4.975 -19.693 1.00 93.50 90 ASN A O 1
ATOM 704 N N . LEU A 1 91 ? 11.027 -5.625 -18.149 1.00 93.69 91 LEU A N 1
ATOM 705 C CA . LEU A 1 91 ? 11.906 -6.554 -17.457 1.00 93.69 91 LEU A CA 1
ATOM 706 C C . LEU A 1 91 ? 12.282 -7.754 -18.335 1.00 93.69 91 LEU A C 1
ATOM 708 O O . LEU A 1 91 ? 13.457 -8.105 -18.381 1.00 93.69 91 LEU A O 1
ATOM 712 N N . GLU A 1 92 ? 11.329 -8.345 -19.066 1.00 93.38 92 GLU A N 1
ATOM 713 C CA . GLU A 1 92 ? 11.599 -9.434 -20.019 1.00 93.38 92 GLU A CA 1
ATOM 714 C C . GLU A 1 92 ? 12.664 -9.014 -21.045 1.00 93.38 92 GLU A C 1
ATOM 716 O O . GLU A 1 92 ? 13.692 -9.683 -21.174 1.00 93.38 92 GLU A O 1
ATOM 721 N N . ARG A 1 93 ? 12.494 -7.847 -21.683 1.00 94.25 93 ARG A N 1
ATOM 722 C CA . ARG A 1 93 ? 13.464 -7.305 -22.655 1.00 94.25 93 ARG A CA 1
ATOM 723 C C . ARG A 1 93 ? 14.836 -7.017 -22.043 1.00 94.25 93 ARG A C 1
ATOM 725 O O . ARG A 1 93 ? 15.855 -7.206 -22.705 1.00 94.25 93 ARG A O 1
ATOM 732 N N . ALA A 1 94 ? 14.884 -6.543 -20.799 1.00 93.75 94 ALA A N 1
ATOM 733 C CA . ALA A 1 94 ? 16.146 -6.303 -20.103 1.00 93.75 94 ALA A CA 1
ATOM 734 C C . ALA A 1 94 ? 16.865 -7.626 -19.778 1.00 93.75 94 ALA A C 1
ATOM 736 O O . ALA A 1 94 ? 18.062 -7.763 -20.029 1.00 93.75 94 ALA A O 1
ATOM 737 N N . MET A 1 95 ? 16.126 -8.636 -19.309 1.00 94.62 95 MET A N 1
ATOM 738 C CA . MET A 1 95 ? 16.654 -9.964 -18.980 1.00 94.62 95 MET A CA 1
ATOM 739 C C . MET A 1 95 ? 17.142 -10.751 -20.203 1.00 94.62 95 MET A C 1
ATOM 741 O O . MET A 1 95 ? 17.957 -11.659 -20.044 1.00 94.62 95 MET A O 1
ATOM 745 N N . GLU A 1 96 ? 16.667 -10.463 -21.418 1.00 93.62 96 GLU A N 1
ATOM 746 C CA . GLU A 1 96 ? 17.211 -11.046 -22.657 1.00 93.62 96 GLU A CA 1
ATOM 747 C C . GLU A 1 96 ? 18.670 -10.641 -22.883 1.00 93.62 96 GLU A C 1
ATOM 749 O O . GLU A 1 96 ? 19.478 -11.459 -23.324 1.00 93.62 96 GLU A O 1
ATOM 754 N N . ARG A 1 97 ? 19.001 -9.395 -22.533 1.00 93.88 97 ARG A N 1
ATOM 755 C CA . ARG A 1 97 ? 20.292 -8.756 -22.809 1.00 93.88 97 ARG A CA 1
ATOM 756 C C . ARG A 1 97 ? 21.285 -8.878 -21.656 1.00 93.88 97 ARG A C 1
ATOM 758 O O . ARG A 1 97 ? 22.474 -8.685 -21.877 1.00 93.88 97 ARG A O 1
ATOM 765 N N . ASP A 1 98 ? 20.806 -9.220 -20.462 1.00 95.12 98 ASP A N 1
ATOM 766 C CA . ASP A 1 98 ? 21.603 -9.279 -19.238 1.00 95.12 98 ASP A CA 1
ATOM 767 C C . ASP A 1 98 ? 21.366 -10.602 -18.466 1.00 95.12 98 ASP A C 1
ATOM 769 O O . ASP A 1 98 ? 20.325 -10.789 -17.817 1.00 95.12 98 ASP A O 1
ATOM 773 N N . PRO A 1 99 ? 22.321 -11.554 -18.531 1.00 92.56 99 PRO A N 1
ATOM 774 C CA . PRO A 1 99 ? 22.256 -12.818 -17.795 1.00 92.56 99 PRO A CA 1
ATOM 775 C C . PRO A 1 99 ? 22.302 -12.680 -16.262 1.00 92.56 99 PRO A C 1
ATOM 777 O O . PRO A 1 99 ? 21.719 -13.520 -15.562 1.00 92.56 99 PRO A O 1
A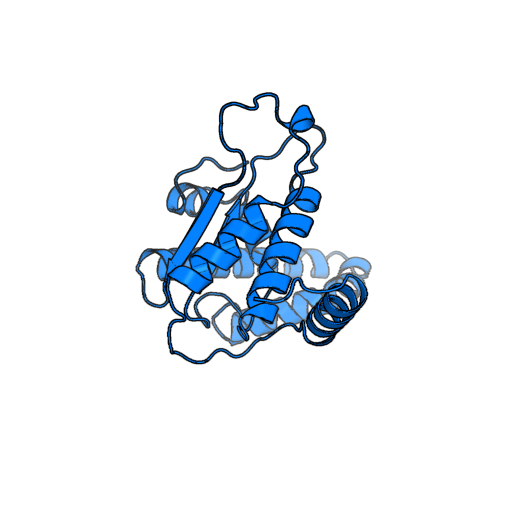TOM 780 N N . GLU A 1 100 ? 22.965 -11.652 -15.725 1.00 95.44 100 GLU A N 1
ATOM 781 C CA . GLU A 1 100 ? 23.028 -11.410 -14.279 1.00 95.44 100 GLU A CA 1
ATOM 782 C C . GLU A 1 100 ? 21.679 -10.902 -13.779 1.00 95.44 100 GLU A C 1
ATOM 784 O O . GLU A 1 100 ? 21.103 -11.479 -12.847 1.00 95.44 100 GLU A O 1
ATOM 789 N N . LEU A 1 101 ? 21.098 -9.925 -14.482 1.00 94.25 101 LEU A N 1
ATOM 790 C CA . LEU A 1 101 ? 19.745 -9.444 -14.215 1.00 94.25 101 LEU A CA 1
ATOM 791 C C . LEU A 1 101 ? 18.723 -10.577 -14.306 1.00 94.25 101 LEU A C 1
ATOM 793 O O . LEU A 1 101 ? 17.833 -10.675 -13.462 1.00 94.25 101 LEU A O 1
ATOM 797 N N . ARG A 1 102 ? 18.859 -11.482 -15.283 1.00 92.81 102 ARG A N 1
ATOM 798 C CA . ARG A 1 102 ? 17.982 -12.657 -15.410 1.00 92.81 102 ARG A CA 1
ATOM 799 C C . ARG A 1 102 ? 18.009 -13.551 -14.172 1.00 92.81 102 ARG A C 1
ATOM 801 O O . ARG A 1 102 ? 16.993 -14.153 -13.817 1.00 92.81 102 ARG A O 1
ATOM 808 N N . THR A 1 103 ? 19.162 -13.665 -13.525 1.00 93.94 103 THR A N 1
ATOM 809 C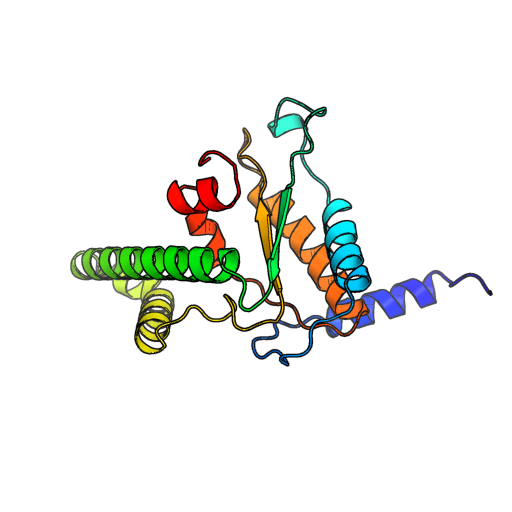 CA . THR A 1 103 ? 19.311 -14.446 -12.294 1.00 93.94 103 THR A CA 1
ATOM 810 C C . THR A 1 103 ? 18.738 -13.685 -11.104 1.00 93.94 103 THR A C 1
ATOM 812 O O . THR A 1 103 ? 17.909 -14.236 -10.380 1.00 93.94 103 THR A O 1
ATOM 815 N N . TYR A 1 104 ? 19.099 -12.409 -10.961 1.00 93.31 104 TYR A N 1
ATOM 816 C CA . TYR A 1 104 ? 18.678 -11.546 -9.858 1.00 93.31 104 TYR A CA 1
ATOM 817 C C . TYR A 1 104 ? 17.161 -11.287 -9.837 1.00 93.31 104 TYR A C 1
ATOM 819 O O . TYR A 1 104 ? 16.511 -11.408 -8.799 1.00 93.31 104 TYR A O 1
ATOM 827 N N . ALA A 1 105 ? 16.557 -11.000 -10.991 1.00 93.88 105 ALA A N 1
ATOM 828 C CA . ALA A 1 105 ? 15.153 -10.605 -11.101 1.00 93.88 105 ALA A CA 1
ATOM 829 C C . ALA A 1 105 ? 14.175 -11.780 -11.274 1.00 93.88 105 ALA A C 1
ATOM 831 O O . ALA A 1 105 ? 12.965 -11.562 -11.359 1.00 93.88 105 ALA A O 1
ATOM 832 N N . ARG A 1 106 ? 14.653 -13.033 -11.297 1.00 93.06 106 ARG A N 1
ATOM 833 C CA . ARG A 1 106 ? 13.832 -14.224 -11.593 1.00 93.06 106 ARG A CA 1
ATOM 834 C C . ARG A 1 106 ? 12.580 -14.332 -10.722 1.00 93.06 106 ARG A C 1
ATOM 836 O O . ARG A 1 106 ? 11.493 -14.597 -11.228 1.00 93.06 106 ARG A O 1
ATOM 843 N N . GLY A 1 107 ? 12.724 -14.125 -9.412 1.00 92.75 107 GLY A N 1
ATOM 844 C CA . GLY A 1 107 ? 11.599 -14.197 -8.476 1.00 92.75 107 GLY A CA 1
ATOM 845 C C . GLY A 1 107 ? 10.537 -13.134 -8.762 1.00 92.75 107 GLY A C 1
ATOM 846 O O . GLY A 1 107 ? 9.339 -13.419 -8.732 1.00 92.75 107 GLY A O 1
ATOM 847 N N . PHE A 1 108 ? 10.976 -11.922 -9.105 1.00 91.81 108 PHE A N 1
ATOM 848 C CA . PHE A 1 108 ? 10.076 -10.836 -9.466 1.00 91.81 108 PHE A CA 1
ATOM 849 C C . PHE A 1 108 ? 9.398 -11.091 -10.817 1.00 91.81 108 PHE A C 1
ATOM 851 O O . PHE A 1 108 ? 8.174 -11.013 -10.892 1.00 91.81 108 PHE A O 1
ATOM 858 N N . ALA A 1 109 ? 10.143 -11.516 -11.842 1.00 92.81 109 ALA A N 1
ATOM 859 C CA . ALA A 1 109 ? 9.592 -11.886 -13.147 1.00 92.81 109 ALA A CA 1
ATOM 860 C C . ALA A 1 109 ? 8.512 -12.980 -13.034 1.00 92.81 109 ALA A C 1
ATOM 862 O O . ALA A 1 109 ? 7.422 -12.837 -13.588 1.00 92.81 109 ALA A O 1
ATOM 863 N N . ASN A 1 110 ? 8.752 -14.021 -12.227 1.00 93.44 110 ASN A N 1
ATOM 864 C CA . ASN A 1 110 ? 7.759 -15.065 -11.953 1.00 93.44 110 ASN A CA 1
ATOM 865 C C . ASN A 1 110 ? 6.483 -14.500 -11.310 1.00 93.44 110 ASN A C 1
ATOM 867 O O . ASN A 1 110 ? 5.373 -14.907 -11.660 1.00 93.44 110 ASN A O 1
ATOM 871 N N . ARG A 1 111 ? 6.622 -13.542 -10.384 1.00 91.19 111 ARG A N 1
ATOM 872 C CA . ARG A 1 111 ? 5.480 -12.859 -9.764 1.00 91.19 111 ARG A CA 1
ATOM 873 C C . ARG A 1 111 ? 4.685 -12.046 -10.787 1.00 91.19 111 ARG A C 1
ATOM 875 O O . ARG A 1 111 ? 3.458 -12.108 -10.766 1.00 91.19 111 ARG A O 1
ATOM 882 N N . LEU A 1 112 ? 5.350 -11.326 -11.690 1.00 92.75 112 LEU A N 1
ATOM 883 C CA . LEU A 1 112 ? 4.676 -10.570 -12.751 1.00 92.75 112 LEU A CA 1
ATOM 884 C C . LEU A 1 112 ? 3.945 -11.495 -13.735 1.00 92.75 112 LEU A C 1
ATOM 886 O O . LEU A 1 112 ? 2.783 -11.253 -14.059 1.00 92.75 112 LEU A O 1
ATOM 890 N N . ALA A 1 113 ? 4.567 -12.610 -14.126 1.00 92.00 113 ALA A N 1
ATOM 891 C CA . ALA A 1 113 ? 3.938 -13.624 -14.971 1.00 92.00 113 ALA A CA 1
ATOM 892 C C . ALA A 1 113 ? 2.695 -14.248 -14.307 1.00 92.00 113 ALA A C 1
ATOM 894 O O . ALA A 1 113 ? 1.673 -14.456 -14.966 1.00 92.00 113 ALA A O 1
ATOM 895 N N . MET A 1 114 ? 2.744 -14.497 -12.993 1.00 92.62 114 MET A N 1
ATOM 896 C CA . MET A 1 114 ? 1.583 -14.953 -12.223 1.00 92.62 114 MET A CA 1
ATOM 897 C C . MET A 1 114 ? 0.447 -13.923 -12.249 1.00 92.62 114 MET A C 1
ATOM 899 O O . MET A 1 114 ? -0.695 -14.299 -12.507 1.00 92.62 114 MET A O 1
ATOM 903 N N . ILE A 1 115 ? 0.746 -12.640 -12.025 1.00 93.12 115 ILE A N 1
ATOM 904 C CA . ILE A 1 115 ? -0.254 -11.560 -12.073 1.00 93.12 115 ILE A CA 1
ATOM 905 C C . ILE A 1 115 ? -0.906 -11.490 -13.459 1.00 93.12 115 ILE A C 1
ATOM 907 O O . ILE A 1 115 ? -2.134 -11.486 -13.557 1.00 93.12 115 ILE A O 1
ATOM 911 N N . LYS A 1 116 ? -0.100 -11.529 -14.527 1.00 92.50 116 LYS A N 1
ATOM 912 C CA . LYS A 1 116 ? -0.574 -11.568 -15.918 1.00 92.50 116 LYS A CA 1
ATOM 913 C C . LYS A 1 116 ? -1.534 -12.734 -16.155 1.00 92.50 116 LYS A C 1
ATOM 915 O O . LYS A 1 116 ? -2.606 -12.534 -16.717 1.00 92.50 116 LYS A O 1
ATOM 920 N N . LYS A 1 117 ? -1.187 -13.938 -15.685 1.00 93.56 117 LYS A N 1
ATOM 921 C CA . LYS A 1 117 ? -2.040 -15.133 -15.802 1.00 93.56 117 LYS A CA 1
ATOM 922 C C . LYS A 1 117 ? -3.347 -15.004 -15.013 1.00 93.56 117 LYS A C 1
ATOM 924 O O . LYS A 1 117 ? -4.375 -15.494 -15.466 1.00 93.56 117 LYS A O 1
ATOM 929 N N . MET A 1 118 ? -3.310 -14.378 -13.838 1.00 91.06 118 MET A N 1
ATOM 930 C CA . MET A 1 118 ? -4.502 -14.145 -13.019 1.00 91.06 118 MET A CA 1
ATOM 931 C C . MET A 1 118 ? -5.413 -13.050 -13.587 1.00 91.06 118 MET A C 1
ATOM 933 O O . MET A 1 118 ? -6.581 -13.000 -13.211 1.00 91.06 118 MET A O 1
ATOM 937 N N . GLY A 1 119 ? -4.888 -12.164 -14.440 1.00 92.31 119 GLY A N 1
ATOM 938 C CA . GLY A 1 119 ? -5.620 -11.009 -14.967 1.00 92.31 119 GLY A CA 1
ATOM 939 C C . GLY A 1 119 ? -5.945 -9.947 -13.911 1.00 92.31 119 GLY A C 1
ATOM 940 O O . GLY A 1 119 ? -6.772 -9.074 -14.151 1.00 92.31 119 GLY A O 1
ATOM 941 N N . GLN A 1 120 ? -5.338 -10.039 -12.724 1.00 91.38 120 GLN A N 1
ATOM 942 C CA . GLN A 1 120 ? -5.572 -9.129 -11.606 1.00 91.38 120 GLN A CA 1
ATOM 943 C C . GLN A 1 120 ? -4.366 -9.093 -10.667 1.00 91.38 120 GLN A C 1
ATOM 945 O O . GLN A 1 120 ? -3.649 -10.085 -10.515 1.00 91.38 120 GLN A O 1
ATOM 950 N N . VAL A 1 121 ? -4.183 -7.964 -9.983 1.00 92.69 121 VAL A N 1
ATOM 951 C CA . VAL A 1 121 ? -3.133 -7.778 -8.977 1.00 92.69 121 VAL A CA 1
ATOM 952 C C . VAL A 1 121 ? -3.637 -8.244 -7.604 1.00 92.69 121 VAL A C 1
ATOM 954 O O . VAL A 1 121 ? -4.578 -7.652 -7.072 1.00 92.69 121 VAL A O 1
ATOM 957 N N . PRO A 1 122 ? -3.023 -9.265 -6.974 1.00 89.69 122 PRO A N 1
ATOM 958 C CA . PRO A 1 122 ? -3.432 -9.720 -5.647 1.00 89.69 122 PRO A CA 1
ATOM 959 C C . PRO A 1 122 ? -3.363 -8.599 -4.603 1.00 89.69 122 PRO A C 1
ATOM 961 O O . PRO A 1 122 ? -2.311 -7.989 -4.407 1.00 89.69 122 PRO A O 1
ATOM 964 N N . GLY A 1 123 ? -4.468 -8.366 -3.894 1.00 90.69 123 GLY A N 1
ATOM 965 C CA . GLY A 1 123 ? -4.597 -7.291 -2.905 1.00 90.69 123 GLY A CA 1
ATOM 966 C C . GLY A 1 123 ? -5.229 -6.006 -3.446 1.00 90.69 123 GLY A C 1
ATOM 967 O O . GLY A 1 123 ? -5.656 -5.175 -2.650 1.00 90.69 123 GLY A O 1
ATOM 968 N N . VAL A 1 124 ? -5.366 -5.848 -4.768 1.00 94.69 124 VAL A N 1
ATOM 969 C CA . VAL A 1 124 ? -6.076 -4.711 -5.373 1.00 94.69 124 VAL A CA 1
ATOM 970 C C . VAL A 1 124 ? -7.492 -5.150 -5.732 1.00 94.69 124 VAL A C 1
ATOM 972 O O . VAL A 1 124 ? -7.691 -6.036 -6.557 1.00 94.69 124 VAL A O 1
ATOM 975 N N . GLY A 1 125 ? -8.500 -4.569 -5.078 1.00 91.38 125 GLY A N 1
ATOM 976 C CA . GLY A 1 125 ? -9.911 -4.897 -5.334 1.00 91.38 125 GLY A CA 1
ATOM 977 C C . GLY A 1 125 ? -10.398 -6.242 -4.781 1.00 91.38 125 GLY A C 1
ATOM 978 O O . GLY A 1 125 ? -11.589 -6.547 -4.873 1.00 91.38 125 GLY A O 1
ATOM 979 N N . THR A 1 126 ? -9.519 -7.039 -4.168 1.00 91.69 126 THR A N 1
ATOM 980 C CA . THR A 1 126 ? -9.881 -8.332 -3.566 1.00 91.69 126 THR A CA 1
ATOM 981 C C . THR A 1 126 ? -10.493 -8.173 -2.170 1.00 91.69 126 THR A C 1
ATOM 983 O O . THR A 1 126 ? -11.437 -8.895 -1.839 1.00 91.69 126 THR A O 1
ATOM 986 N N . ALA A 1 127 ? -10.015 -7.198 -1.390 1.00 95.31 127 ALA A N 1
ATOM 987 C CA . ALA A 1 127 ? -10.528 -6.834 -0.066 1.00 95.31 127 ALA A CA 1
ATOM 988 C C . ALA A 1 127 ? -11.688 -5.814 -0.142 1.00 95.31 127 ALA A C 1
ATOM 990 O O . ALA A 1 127 ? -11.824 -5.138 -1.164 1.00 95.31 127 ALA A O 1
ATOM 991 N N . PRO A 1 128 ? -12.513 -5.666 0.918 1.00 96.81 128 PRO A N 1
ATOM 992 C CA . PRO A 1 128 ? -13.576 -4.654 0.978 1.00 96.81 128 PRO A CA 1
ATOM 993 C C . PRO A 1 128 ? -13.079 -3.214 0.778 1.00 96.81 128 PRO A C 1
ATOM 995 O O . PRO A 1 128 ? -13.757 -2.406 0.143 1.00 96.81 128 PRO A O 1
ATOM 998 N N . TYR A 1 129 ? -11.878 -2.908 1.269 1.00 97.62 129 TYR A N 1
ATOM 999 C CA . TYR A 1 129 ? -11.235 -1.606 1.125 1.00 97.62 129 TYR A CA 1
ATOM 1000 C C . TYR A 1 129 ? -9.832 -1.758 0.545 1.00 97.62 129 TYR A C 1
ATOM 1002 O O . TYR A 1 129 ? -9.087 -2.662 0.923 1.00 97.62 129 TYR A O 1
ATOM 1010 N N . PHE A 1 130 ? -9.470 -0.839 -0.341 1.00 97.69 130 PHE A N 1
ATOM 1011 C CA . PHE A 1 130 ? -8.099 -0.596 -0.765 1.00 97.69 130 PHE A CA 1
ATOM 1012 C C . PHE A 1 130 ? -7.744 0.834 -0.364 1.00 97.69 130 PHE A C 1
ATOM 1014 O O . PHE A 1 130 ? -8.405 1.776 -0.803 1.00 97.69 130 PHE A O 1
ATOM 1021 N N . ILE A 1 131 ? -6.759 0.983 0.520 1.00 97.75 131 ILE A N 1
ATOM 1022 C CA . ILE A 1 131 ? -6.348 2.284 1.050 1.00 97.75 131 ILE A CA 1
ATOM 1023 C C . ILE A 1 131 ? -5.016 2.654 0.407 1.00 97.75 131 ILE A C 1
ATOM 1025 O O . ILE A 1 131 ? -4.041 1.919 0.554 1.00 97.75 131 ILE A O 1
ATOM 1029 N N . VAL A 1 132 ? -4.985 3.781 -0.299 1.00 96.88 132 VAL A N 1
ATOM 1030 C CA . VAL A 1 132 ? -3.740 4.387 -0.785 1.00 96.88 132 VAL A CA 1
ATOM 1031 C C . VAL A 1 132 ? -3.320 5.442 0.224 1.00 96.88 132 VAL A C 1
ATOM 1033 O O . VAL A 1 132 ? -4.126 6.297 0.584 1.00 96.88 132 VAL A O 1
ATOM 1036 N N . VAL A 1 133 ? -2.073 5.369 0.677 1.00 95.12 133 VAL A N 1
ATOM 1037 C CA . VAL A 1 133 ? -1.452 6.404 1.506 1.00 95.12 133 VAL A CA 1
ATOM 1038 C C . VAL A 1 133 ? -0.410 7.093 0.641 1.00 95.12 133 VAL A C 1
ATOM 1040 O O . VAL A 1 133 ? 0.449 6.415 0.075 1.00 95.12 133 VAL A O 1
ATOM 1043 N N . ALA A 1 134 ? -0.522 8.407 0.507 1.00 91.94 134 ALA A N 1
ATOM 1044 C CA . ALA A 1 134 ? 0.370 9.213 -0.307 1.00 91.94 134 ALA A CA 1
ATOM 1045 C C . ALA A 1 134 ? 1.057 10.268 0.557 1.00 91.94 134 ALA A C 1
ATOM 1047 O O . ALA A 1 134 ? 0.432 10.889 1.415 1.00 91.94 134 ALA A O 1
ATOM 1048 N N . GLU A 1 135 ? 2.341 10.462 0.297 1.00 88.69 135 GLU A N 1
ATOM 1049 C CA . GLU A 1 135 ? 3.129 11.587 0.780 1.00 88.69 135 GLU A CA 1
ATOM 1050 C C . GLU A 1 135 ? 3.853 12.182 -0.420 1.00 88.69 135 GLU A C 1
ATOM 1052 O O . GLU A 1 135 ? 4.275 11.449 -1.317 1.00 88.69 135 GLU A O 1
ATOM 1057 N N . ARG A 1 136 ? 3.994 13.505 -0.432 1.00 84.06 136 ARG A N 1
ATOM 1058 C CA . ARG A 1 136 ? 4.812 14.195 -1.431 1.00 84.06 136 ARG A CA 1
ATOM 1059 C C . ARG A 1 136 ? 6.293 13.865 -1.217 1.00 84.06 136 ARG A C 1
ATOM 1061 O O . ARG A 1 136 ? 6.745 13.790 -0.073 1.00 84.06 136 ARG A O 1
ATOM 1068 N N . LYS A 1 137 ? 7.050 13.725 -2.307 1.00 83.75 137 LYS A N 1
ATOM 1069 C CA . LYS A 1 137 ? 8.510 13.548 -2.250 1.00 83.75 137 LYS A CA 1
ATOM 1070 C C . LYS A 1 137 ? 9.194 14.802 -1.700 1.00 83.75 137 LYS A C 1
ATOM 1072 O O . LYS A 1 137 ? 8.947 15.912 -2.174 1.00 83.75 137 LYS A O 1
ATOM 1077 N N . GLY A 1 138 ? 10.073 14.601 -0.720 1.00 80.44 138 GLY A N 1
ATOM 1078 C CA . GLY A 1 138 ? 10.862 15.662 -0.088 1.00 80.44 138 GLY A CA 1
ATOM 1079 C C . GLY A 1 138 ? 12.326 15.672 -0.516 1.00 80.44 138 GLY A C 1
ATOM 1080 O O . GLY A 1 138 ? 12.782 14.818 -1.280 1.00 80.44 138 GLY A O 1
ATOM 1081 N N . PHE A 1 139 ? 13.091 16.630 0.015 1.00 77.94 139 PHE A N 1
ATOM 1082 C CA . PHE A 1 139 ? 14.553 16.624 -0.074 1.00 77.94 139 PHE A CA 1
ATOM 1083 C C . PHE A 1 139 ? 15.183 16.711 1.329 1.00 77.94 139 PHE A C 1
ATOM 1085 O O . PHE A 1 139 ? 15.042 17.741 1.991 1.00 77.94 139 PHE A O 1
ATOM 1092 N N . PRO A 1 140 ? 15.906 15.671 1.796 1.00 83.06 140 PRO A N 1
ATOM 1093 C CA . PRO A 1 140 ? 16.162 14.389 1.119 1.00 83.06 140 PRO A CA 1
ATOM 1094 C C . PRO A 1 140 ? 14.888 13.525 0.959 1.00 83.06 140 PRO A C 1
ATOM 1096 O O . PRO A 1 140 ? 13.935 13.737 1.706 1.00 83.06 140 PRO A O 1
ATOM 1099 N N . PRO A 1 141 ? 14.863 12.548 0.025 1.00 83.50 141 PRO A N 1
ATOM 1100 C CA . PRO A 1 141 ? 13.703 11.682 -0.198 1.00 83.50 141 PRO A CA 1
ATOM 1101 C C . PRO A 1 141 ? 13.582 10.651 0.929 1.00 83.50 141 PRO A C 1
ATOM 1103 O O . PRO A 1 141 ? 14.291 9.643 0.972 1.00 83.50 141 PRO A O 1
ATOM 1106 N N . ILE A 1 142 ? 12.724 10.957 1.893 1.00 86.19 142 ILE A N 1
ATOM 1107 C CA . ILE A 1 142 ? 12.516 10.190 3.131 1.00 86.19 142 ILE A CA 1
ATOM 1108 C C . ILE A 1 142 ? 11.058 9.739 3.309 1.00 86.19 142 ILE A C 1
ATOM 1110 O O . ILE A 1 142 ? 10.703 9.108 4.310 1.00 86.19 142 ILE A O 1
ATOM 1114 N N . GLU A 1 143 ? 10.200 10.084 2.350 1.00 86.75 143 GLU A N 1
ATOM 1115 C CA . GLU A 1 143 ? 8.766 9.808 2.358 1.00 86.75 143 GLU A CA 1
ATOM 1116 C C . GLU A 1 14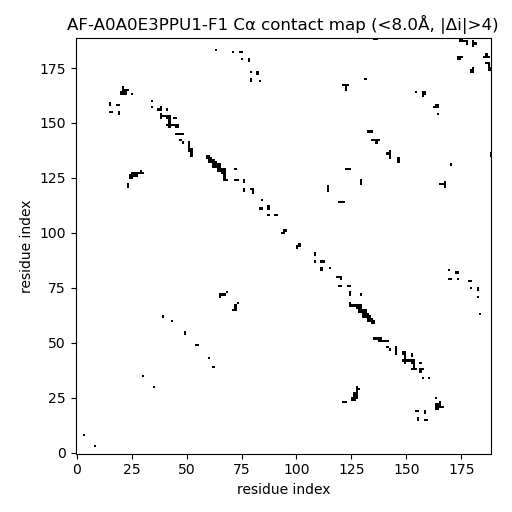3 ? 8.474 8.305 2.435 1.00 86.75 143 GLU A C 1
ATOM 1118 O O . GLU A 1 143 ? 7.533 7.891 3.103 1.00 86.75 143 GLU A O 1
ATOM 1123 N N . GLN A 1 144 ? 9.319 7.450 1.846 1.00 88.69 144 GLN A N 1
ATOM 1124 C CA . GLN A 1 144 ? 9.125 5.997 1.920 1.00 88.69 144 GLN A CA 1
ATOM 1125 C C . GLN A 1 144 ? 9.311 5.451 3.341 1.00 88.69 144 GLN A C 1
ATOM 1127 O O . GLN A 1 144 ? 8.561 4.573 3.770 1.00 88.69 144 GLN A O 1
ATOM 1132 N N . GLN A 1 145 ? 10.285 5.971 4.091 1.00 90.00 145 GLN A N 1
ATOM 1133 C CA . GLN A 1 145 ? 10.527 5.595 5.483 1.00 90.00 145 GLN A CA 1
ATOM 1134 C C . GLN A 1 145 ? 9.391 6.100 6.379 1.00 90.00 145 GLN A C 1
ATOM 1136 O O . GLN A 1 145 ? 8.902 5.357 7.232 1.00 90.00 145 GLN A O 1
ATOM 1141 N N . ALA A 1 146 ? 8.925 7.332 6.156 1.00 89.56 146 ALA A N 1
ATOM 1142 C CA . ALA A 1 146 ? 7.779 7.890 6.872 1.00 89.56 146 ALA A CA 1
ATOM 1143 C C . ALA A 1 146 ? 6.490 7.087 6.602 1.00 89.56 146 ALA A C 1
ATOM 1145 O O . ALA A 1 146 ? 5.792 6.692 7.544 1.00 89.56 146 ALA A O 1
ATOM 1146 N N . LEU A 1 147 ? 6.225 6.744 5.338 1.00 91.88 147 LEU A N 1
ATOM 1147 C CA . LEU A 1 147 ? 5.113 5.882 4.937 1.00 91.88 147 LEU A CA 1
ATOM 1148 C C . LEU A 1 147 ? 5.213 4.483 5.553 1.00 91.88 147 LEU A C 1
ATOM 1150 O O . LEU A 1 147 ? 4.190 3.924 5.942 1.00 91.88 147 LEU A O 1
ATOM 1154 N N . ALA A 1 148 ? 6.413 3.914 5.697 1.00 93.94 148 ALA A N 1
ATOM 1155 C CA . ALA A 1 148 ? 6.585 2.615 6.346 1.00 93.94 148 ALA A CA 1
ATOM 1156 C C . ALA A 1 148 ? 6.130 2.643 7.817 1.00 93.94 148 ALA A C 1
ATOM 1158 O O . ALA A 1 148 ? 5.403 1.746 8.244 1.00 93.94 148 ALA A O 1
ATOM 1159 N N . HIS A 1 149 ? 6.473 3.695 8.570 1.00 95.00 149 HIS A N 1
ATOM 1160 C CA . HIS A 1 149 ? 5.967 3.881 9.936 1.00 95.00 149 HIS A CA 1
ATOM 1161 C C . HIS A 1 149 ? 4.446 4.073 9.970 1.00 95.00 149 HIS A C 1
ATOM 1163 O O . HIS A 1 149 ? 3.770 3.515 10.835 1.00 95.00 149 HIS A O 1
ATOM 1169 N N . CYS A 1 150 ? 3.896 4.827 9.014 1.00 95.25 150 CYS A N 1
ATOM 1170 C CA . CYS A 1 150 ? 2.452 5.003 8.871 1.00 95.25 150 CYS A CA 1
ATOM 1171 C C . CYS A 1 150 ? 1.732 3.666 8.669 1.00 95.25 150 CYS A C 1
ATOM 1173 O O . CYS A 1 150 ? 0.802 3.333 9.407 1.00 95.25 150 CYS A O 1
ATOM 1175 N N . LEU A 1 151 ? 2.197 2.881 7.699 1.00 96.56 151 LEU A N 1
ATOM 1176 C CA . LEU A 1 151 ? 1.617 1.592 7.352 1.00 96.56 151 LEU A CA 1
ATOM 1177 C C . LEU A 1 151 ? 1.756 0.575 8.489 1.00 96.56 151 LEU A C 1
ATOM 1179 O O . LEU A 1 151 ? 0.831 -0.208 8.701 1.00 96.56 151 LEU A O 1
ATOM 1183 N N . GLU A 1 152 ? 2.853 0.602 9.251 1.00 97.00 152 GLU A N 1
ATOM 1184 C CA . GLU A 1 152 ? 3.009 -0.261 10.426 1.00 97.00 152 GLU A CA 1
ATOM 1185 C C . GLU A 1 152 ? 1.983 0.085 11.512 1.00 97.00 152 GLU A C 1
ATOM 1187 O O . GLU A 1 152 ? 1.275 -0.803 11.987 1.00 97.00 152 GLU A O 1
ATOM 1192 N N . ASN A 1 153 ? 1.798 1.369 11.840 1.00 97.56 153 ASN A N 1
ATOM 1193 C CA . ASN A 1 153 ? 0.765 1.781 12.795 1.00 97.56 153 ASN A CA 1
ATOM 1194 C C . ASN A 1 153 ? -0.639 1.348 12.347 1.00 97.56 153 ASN A C 1
ATOM 1196 O O . ASN A 1 153 ? -1.427 0.844 13.154 1.00 97.56 153 ASN A O 1
ATOM 1200 N N . MET A 1 154 ? -0.953 1.518 11.058 1.00 98.19 154 MET A N 1
ATOM 1201 C CA . MET A 1 154 ? -2.218 1.062 10.476 1.00 98.19 154 MET A CA 1
ATOM 1202 C C . MET A 1 154 ? -2.390 -0.454 10.617 1.00 98.19 154 MET A C 1
ATOM 1204 O O . MET A 1 154 ? -3.475 -0.919 10.967 1.00 98.19 154 MET A O 1
ATOM 1208 N N . TRP A 1 155 ? -1.333 -1.230 10.376 1.00 98.06 155 TRP A N 1
ATOM 1209 C CA . TRP A 1 155 ? -1.367 -2.688 10.452 1.00 98.06 155 TRP A CA 1
ATOM 1210 C C . TRP A 1 155 ? -1.542 -3.184 11.890 1.00 98.06 155 TRP A C 1
ATOM 1212 O O . TRP A 1 155 ? -2.376 -4.057 12.141 1.00 98.06 155 TRP A O 1
ATOM 1222 N N . LEU A 1 156 ? -0.826 -2.600 12.852 1.00 98.25 156 LEU A N 1
ATOM 1223 C CA . LEU A 1 156 ? -0.994 -2.910 14.275 1.00 98.25 156 LEU A CA 1
ATOM 1224 C C . LEU A 1 156 ? -2.413 -2.573 14.742 1.00 98.25 156 LEU A C 1
ATOM 1226 O O . LEU A 1 156 ? -3.057 -3.379 15.417 1.00 98.25 156 LEU A O 1
ATOM 1230 N N . LYS A 1 157 ? -2.953 -1.426 14.309 1.00 98.38 157 LYS A N 1
ATOM 1231 C CA . LYS A 1 157 ? -4.336 -1.052 14.612 1.00 98.38 157 LYS A CA 1
ATOM 1232 C C . LYS A 1 157 ? -5.340 -2.018 13.988 1.00 98.38 157 LYS A C 1
ATOM 1234 O O . LYS A 1 157 ? -6.234 -2.469 14.700 1.00 98.38 157 LYS A O 1
ATOM 1239 N N . ALA A 1 158 ? -5.176 -2.385 12.717 1.00 98.19 158 ALA A N 1
ATOM 1240 C CA . ALA A 1 158 ? -6.026 -3.376 12.055 1.00 98.19 158 ALA A CA 1
ATOM 1241 C C . ALA A 1 158 ? -5.997 -4.722 12.797 1.00 98.19 158 ALA A C 1
ATOM 1243 O O . ALA A 1 158 ? -7.050 -5.289 13.080 1.00 98.19 158 ALA A O 1
ATOM 1244 N N . THR A 1 159 ? -4.809 -5.167 13.212 1.00 98.12 159 THR A N 1
ATOM 1245 C CA . THR A 1 159 ? -4.618 -6.398 13.996 1.00 98.12 159 THR A CA 1
ATOM 1246 C C . THR A 1 159 ? -5.364 -6.322 15.331 1.00 98.12 159 THR A C 1
ATOM 1248 O O . THR A 1 159 ? -6.114 -7.234 15.664 1.00 98.12 159 THR A O 1
ATOM 1251 N N . SER A 1 160 ? -5.261 -5.199 16.056 1.00 97.88 160 SER A N 1
ATOM 1252 C CA . SER A 1 160 ? -5.986 -4.991 17.323 1.00 97.88 160 SER A CA 1
ATOM 1253 C C . SER A 1 160 ? -7.515 -4.998 17.177 1.00 97.88 160 SER A C 1
ATOM 1255 O O . SER A 1 160 ? -8.222 -5.302 18.134 1.00 97.88 160 SER A O 1
ATOM 1257 N N . LEU A 1 161 ? -8.024 -4.678 15.982 1.00 97.44 161 LEU A N 1
ATOM 1258 C CA . LEU A 1 161 ? -9.447 -4.711 15.630 1.00 97.44 161 LEU A CA 1
ATOM 1259 C C . LEU A 1 161 ? -9.887 -6.084 15.084 1.00 97.44 161 LEU A C 1
ATOM 1261 O O . LEU A 1 161 ? -11.045 -6.255 14.715 1.00 97.44 161 LEU A O 1
ATOM 1265 N N . GLY A 1 162 ? -8.979 -7.064 14.997 1.00 96.56 162 GLY A N 1
ATOM 1266 C CA . GLY A 1 162 ? -9.258 -8.376 14.406 1.00 96.56 162 GLY A CA 1
ATOM 1267 C C . GLY A 1 162 ? -9.440 -8.342 12.884 1.00 96.56 162 GLY A C 1
ATOM 1268 O O . GLY A 1 162 ? -10.074 -9.232 12.316 1.00 96.56 162 GLY A O 1
ATOM 1269 N N . LEU A 1 163 ? -8.911 -7.314 12.215 1.00 97.44 163 LEU A N 1
ATOM 1270 C CA . LEU A 1 163 ? -9.009 -7.128 10.771 1.00 97.44 163 LEU A CA 1
ATOM 1271 C C . LEU A 1 163 ? -7.732 -7.588 10.067 1.00 97.44 163 LEU A C 1
ATOM 1273 O O . LEU A 1 163 ? -6.614 -7.329 10.508 1.00 97.44 163 LEU A O 1
ATOM 1277 N N . GLY A 1 164 ? -7.909 -8.234 8.915 1.00 95.81 164 GLY A N 1
ATOM 1278 C CA . GLY A 1 164 ? -6.791 -8.566 8.042 1.00 95.81 164 GLY A CA 1
ATOM 1279 C C . GLY A 1 164 ? -6.228 -7.323 7.354 1.00 95.81 164 GLY A C 1
ATOM 1280 O O . GLY A 1 164 ? -6.973 -6.418 6.978 1.00 95.81 164 GLY A O 1
ATOM 1281 N N . PHE A 1 165 ? -4.918 -7.313 7.119 1.00 97.00 165 PHE A N 1
ATOM 1282 C CA . PHE A 1 165 ? -4.223 -6.243 6.407 1.00 97.00 165 PHE A CA 1
ATOM 1283 C C . PHE A 1 165 ? -3.212 -6.835 5.416 1.00 97.00 165 PHE A C 1
ATOM 1285 O O . PHE A 1 165 ? -2.605 -7.880 5.6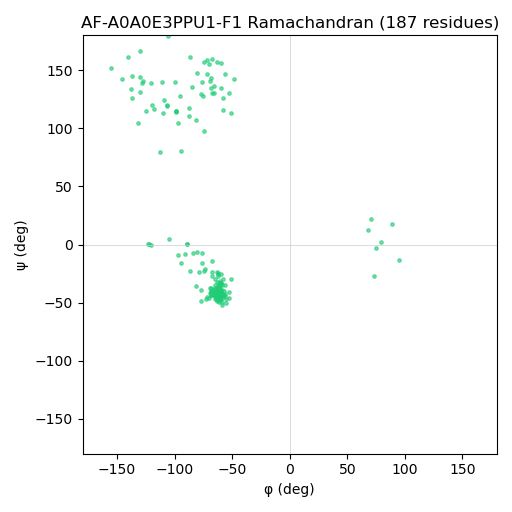76 1.00 97.00 165 PHE A O 1
ATOM 1292 N N . GLN A 1 166 ? -3.042 -6.178 4.267 1.00 95.50 166 GLN A N 1
ATOM 1293 C CA . GLN A 1 166 ? -2.089 -6.574 3.233 1.00 95.50 166 GLN A CA 1
ATOM 1294 C C . GLN A 1 166 ? -1.357 -5.351 2.693 1.00 95.50 166 GLN A C 1
ATOM 1296 O O . GLN A 1 166 ? -1.982 -4.436 2.165 1.00 95.50 166 GLN A O 1
ATOM 1301 N N . LEU A 1 167 ? -0.026 -5.391 2.714 1.00 94.12 167 LEU A N 1
ATOM 1302 C CA . LEU A 1 167 ? 0.776 -4.452 1.938 1.00 94.12 167 LEU A CA 1
ATOM 1303 C C . LEU A 1 167 ? 0.753 -4.823 0.452 1.00 94.12 167 LEU A C 1
ATOM 1305 O O . LEU A 1 167 ? 1.060 -5.955 0.061 1.00 94.12 167 LEU A O 1
ATOM 1309 N N . VAL A 1 168 ? 0.426 -3.842 -0.386 1.00 92.56 168 VAL A N 1
ATOM 1310 C CA . VAL A 1 168 ? 0.387 -3.978 -1.846 1.00 92.56 168 VAL A CA 1
ATOM 1311 C C . VAL A 1 168 ? 1.491 -3.113 -2.444 1.00 92.56 168 VAL A C 1
ATOM 1313 O O . VAL A 1 168 ? 1.266 -1.999 -2.906 1.00 92.56 168 VAL A O 1
ATOM 1316 N N . SER A 1 169 ? 2.716 -3.640 -2.408 1.00 86.19 169 SER A N 1
ATOM 1317 C CA . SER A 1 169 ? 3.944 -2.895 -2.722 1.00 86.19 169 SER A CA 1
ATOM 1318 C C . SER A 1 169 ? 4.022 -2.363 -4.155 1.00 86.19 169 SER A C 1
ATOM 1320 O O . SER A 1 169 ? 4.701 -1.375 -4.397 1.00 86.19 169 SER A O 1
ATOM 1322 N N . ILE A 1 170 ? 3.323 -2.989 -5.107 1.00 87.56 170 ILE A N 1
ATOM 1323 C CA . ILE A 1 170 ? 3.311 -2.537 -6.506 1.00 87.56 170 ILE A CA 1
ATOM 1324 C C . ILE A 1 170 ? 2.700 -1.133 -6.656 1.00 87.56 170 ILE A C 1
ATOM 1326 O O . ILE A 1 170 ? 3.050 -0.410 -7.575 1.00 87.56 170 ILE A O 1
ATOM 1330 N N . THR A 1 171 ? 1.856 -0.710 -5.709 1.00 92.00 171 THR A N 1
ATOM 1331 C CA . THR A 1 171 ? 1.234 0.624 -5.705 1.00 92.00 171 THR A CA 1
ATOM 1332 C C . THR A 1 171 ? 2.271 1.752 -5.671 1.00 92.00 171 THR A C 1
ATOM 1334 O O . THR A 1 171 ? 1.999 2.832 -6.177 1.00 92.00 171 THR A O 1
ATOM 1337 N N . VAL A 1 172 ? 3.481 1.502 -5.149 1.00 90.25 172 VAL A N 1
ATOM 1338 C CA . VAL A 1 172 ? 4.582 2.485 -5.142 1.00 90.25 172 VAL A CA 1
ATOM 1339 C C . VAL A 1 172 ? 4.982 2.904 -6.562 1.00 90.25 172 VAL A C 1
ATOM 1341 O O . VAL A 1 172 ? 5.352 4.052 -6.776 1.00 90.25 172 VAL A O 1
ATOM 1344 N N . GLN A 1 173 ? 4.850 2.010 -7.548 1.00 88.94 173 GLN A N 1
ATOM 1345 C CA . GLN A 1 173 ? 5.169 2.312 -8.951 1.00 88.94 173 GLN A CA 1
ATOM 1346 C C . GLN A 1 173 ? 4.207 3.334 -9.572 1.00 88.94 173 GLN A C 1
ATOM 1348 O O . GLN A 1 173 ? 4.504 3.900 -10.617 1.00 88.94 173 GLN A O 1
ATOM 1353 N N . MET A 1 174 ? 3.076 3.607 -8.918 1.00 94.44 174 MET A N 1
ATOM 1354 C CA . MET A 1 174 ? 2.080 4.550 -9.416 1.00 94.44 174 MET A CA 1
ATOM 1355 C C . MET A 1 174 ? 2.388 6.010 -9.073 1.00 94.44 174 MET A C 1
ATOM 1357 O O . MET A 1 174 ? 1.683 6.883 -9.567 1.00 94.44 174 MET A O 1
ATOM 1361 N N . ALA A 1 175 ? 3.409 6.289 -8.251 1.00 91.62 175 ALA A N 1
ATOM 1362 C CA . ALA A 1 175 ? 3.751 7.650 -7.819 1.00 91.62 175 ALA A CA 1
ATOM 1363 C C . ALA A 1 175 ? 4.049 8.602 -8.994 1.00 91.62 175 ALA A C 1
ATOM 1365 O O . ALA A 1 175 ? 3.789 9.800 -8.905 1.00 91.62 175 ALA A O 1
ATOM 1366 N N . ASP A 1 176 ? 4.556 8.052 -10.100 1.00 91.19 176 ASP A N 1
ATOM 1367 C CA . ASP A 1 176 ? 4.899 8.803 -11.308 1.00 91.19 176 ASP A CA 1
ATOM 1368 C C . ASP A 1 176 ? 3.879 8.591 -12.449 1.00 91.19 176 ASP A C 1
ATOM 1370 O O . ASP A 1 176 ? 4.077 9.093 -13.554 1.00 91.19 176 ASP A O 1
ATOM 1374 N N . ASN A 1 177 ? 2.776 7.863 -12.209 1.00 95.19 177 ASN A N 1
ATOM 1375 C CA . ASN A 1 177 ? 1.749 7.581 -13.216 1.00 95.19 177 ASN A CA 1
ATOM 1376 C C . ASN A 1 177 ? 0.693 8.710 -13.250 1.00 95.19 177 ASN A C 1
ATOM 1378 O O . ASN A 1 177 ? -0.129 8.807 -12.333 1.00 95.19 177 ASN A O 1
ATOM 1382 N N . PRO A 1 178 ? 0.628 9.538 -14.316 1.00 95.25 178 PRO A N 1
ATOM 1383 C CA . PRO A 1 178 ? -0.240 10.718 -14.341 1.00 95.25 178 PRO A CA 1
ATOM 1384 C C . PRO A 1 178 ? -1.727 10.409 -14.218 1.00 95.25 178 PRO A C 1
ATOM 1386 O O . PRO A 1 178 ? -2.454 11.148 -13.559 1.00 95.25 178 PRO A O 1
ATOM 1389 N N . ALA A 1 179 ? -2.190 9.314 -14.824 1.00 96.75 179 ALA A N 1
ATOM 1390 C CA . ALA A 1 179 ? -3.595 8.931 -14.769 1.00 96.75 179 ALA A CA 1
ATOM 1391 C C . ALA A 1 179 ? -3.999 8.470 -13.362 1.00 96.75 179 ALA A C 1
ATOM 1393 O O . ALA A 1 179 ? -5.102 8.773 -12.904 1.00 96.75 179 ALA A O 1
ATOM 1394 N N . PHE A 1 180 ? -3.105 7.769 -12.662 1.00 96.88 180 PHE A N 1
ATOM 1395 C CA . PHE A 1 180 ? -3.346 7.328 -11.293 1.00 96.88 180 PHE A CA 1
ATOM 1396 C C . PHE A 1 180 ? -3.312 8.493 -10.302 1.00 96.88 180 PHE A C 1
ATOM 1398 O O . PHE A 1 180 ? -4.219 8.616 -9.484 1.00 96.88 180 PHE A O 1
ATOM 1405 N N . CYS A 1 181 ? -2.331 9.390 -10.406 1.00 94.75 181 CYS A N 1
ATOM 1406 C CA . CYS A 1 181 ? -2.278 10.589 -9.568 1.00 94.75 181 CYS A CA 1
ATOM 1407 C C . CYS A 1 181 ? -3.498 11.492 -9.814 1.00 94.75 181 CYS A C 1
ATOM 1409 O O . CYS A 1 181 ? -4.150 11.923 -8.863 1.00 94.75 181 CYS A O 1
ATOM 1411 N N . ALA A 1 182 ? -3.904 11.676 -11.077 1.00 95.75 182 ALA A N 1
ATOM 1412 C CA . ALA A 1 182 ? -5.111 12.428 -11.421 1.00 95.75 182 ALA A CA 1
ATOM 1413 C C . ALA A 1 182 ? -6.393 11.785 -10.865 1.00 95.75 182 ALA A C 1
ATOM 1415 O O . ALA A 1 182 ? -7.289 12.501 -10.419 1.00 95.75 182 ALA A O 1
ATOM 1416 N N . LEU A 1 183 ? -6.481 10.448 -10.840 1.00 96.25 183 LEU A N 1
ATOM 1417 C CA . LEU A 1 183 ? -7.587 9.724 -10.200 1.00 96.25 183 LEU A CA 1
ATOM 1418 C C . LEU A 1 183 ? -7.690 10.041 -8.699 1.00 96.25 183 LEU A C 1
ATOM 1420 O O . LEU A 1 183 ? -8.795 10.047 -8.155 1.00 96.25 183 LEU A O 1
ATOM 1424 N N . LEU A 1 184 ? -6.556 10.283 -8.041 1.00 93.44 184 LEU A N 1
ATOM 1425 C CA . LEU A 1 184 ? -6.480 10.644 -6.627 1.00 93.44 184 LEU A CA 1
ATOM 1426 C C . LEU A 1 184 ? -6.526 12.163 -6.386 1.00 93.44 184 LEU A C 1
ATOM 1428 O O . LEU A 1 184 ? -6.701 12.591 -5.254 1.00 93.44 184 LEU A O 1
ATOM 1432 N N . GLY A 1 185 ? -6.453 12.981 -7.438 1.00 91.94 185 GLY A N 1
ATOM 1433 C CA . GLY A 1 185 ? -6.583 14.437 -7.351 1.00 91.94 185 GLY A CA 1
ATOM 1434 C C . GLY A 1 185 ? -5.276 15.195 -7.107 1.00 91.94 185 GLY A C 1
ATOM 1435 O O . GLY A 1 185 ? -5.335 16.364 -6.734 1.00 91.94 185 GLY A O 1
ATOM 1436 N N . PHE A 1 186 ? -4.113 14.580 -7.343 1.00 87.44 186 PHE A N 1
ATOM 1437 C CA . PHE A 1 186 ? -2.809 15.237 -7.202 1.00 87.44 186 PHE A CA 1
ATOM 1438 C C . PHE A 1 186 ? -1.905 15.045 -8.428 1.00 87.44 186 PHE A C 1
ATOM 1440 O O . PHE A 1 186 ? -2.172 14.231 -9.313 1.00 87.44 186 PHE A O 1
ATOM 1447 N N . SER A 1 187 ? -0.834 15.838 -8.498 1.00 87.25 187 SER A N 1
ATOM 1448 C CA . SER A 1 187 ? 0.187 15.742 -9.549 1.00 87.25 187 SER A CA 1
ATOM 1449 C C . SER A 1 187 ? 1.179 14.611 -9.257 1.00 87.25 187 SER A C 1
ATOM 1451 O O . SER A 1 187 ? 1.471 14.375 -8.088 1.00 87.25 187 SER A O 1
ATOM 1453 N N . PRO A 1 188 ? 1.738 13.939 -10.279 1.00 88.81 188 PRO A N 1
ATOM 1454 C CA . PRO A 1 188 ? 2.843 12.997 -10.092 1.00 88.81 188 PRO A CA 1
ATOM 1455 C C . PRO A 1 188 ? 4.043 13.647 -9.408 1.00 88.81 188 PRO A C 1
ATOM 1457 O O . PRO A 1 188 ? 4.334 14.817 -9.676 1.00 88.81 188 PRO A O 1
ATOM 1460 N N . GLY A 1 189 ? 4.762 12.868 -8.598 1.00 78.56 189 GLY A N 1
ATOM 1461 C CA . GLY A 1 189 ? 5.885 13.364 -7.799 1.00 78.56 189 GLY A CA 1
ATOM 1462 C C . GLY A 1 189 ? 5.628 13.259 -6.312 1.00 78.56 189 GLY A C 1
ATOM 1463 O O . GLY A 1 189 ? 4.867 14.078 -5.761 1.00 78.56 189 GLY A O 1
#

pLDDT: mean 90.98, std 10.05, range [51.53, 98.44]

Organism: NCBI:txid1434118

Solvent-accessible surface area (backbone atoms only — not comparable to full-atom values): 10917 Å² total; per-residue (Å²): 131,84,82,80,50,73,70,58,52,49,55,52,48,54,49,35,66,68,68,53,62,79,42,90,77,57,65,82,72,70,74,60,68,67,57,55,50,50,21,52,52,38,26,67,71,32,68,70,71,57,83,29,57,84,56,87,85,60,83,59,69,48,78,46,82,30,45,50,90,36,72,66,35,52,52,51,45,52,53,54,44,51,52,48,52,51,51,44,55,54,48,54,61,49,33,76,78,28,71,65,53,40,63,72,43,40,70,57,53,53,51,43,52,49,31,63,75,66,74,49,53,86,68,56,68,65,31,38,62,39,75,49,78,46,60,58,71,31,65,68,80,49,44,70,63,31,50,49,45,16,52,48,35,22,42,48,43,29,37,72,70,76,40,80,42,63,91,56,72,72,62,65,71,40,51,72,32,59,70,58,23,50,75,75,72,45,73,53,85

Radius of gyration: 18.79 Å; Cα contacts (8 Å, |Δi|>4): 202; chains: 1; bounding box: 41×39×59 Å

Mean predicted aligned error: 5.12 Å

Nearest PDB structures (foldseek):
  3ek3-assembly1_A-2  TM=7.959E-01  e=1.277E-05  Bacteroides fragilis NCTC 9343
  2bkj-assembly1_B  TM=6.699E-01  e=6.400E-03  Vibrio harveyi
  2hay-assembly2_C  TM=4.470E-01  e=9.575E-03  Streptococcus pyogenes serotype M1
  3of4-assembly2_C-2  TM=4.759E-01  e=6.041E-02  Idiomarina loihiensis
  5t5w-assembly1_C  TM=3.275E-01  e=3.597E+00  Homo sapiens